Protein AF-A0A529SZP2-F1 (afdb_monomer)

Radius of gyration: 23.81 Å; Cα contacts (8 Å, |Δi|>4): 278; chains: 1; bounding box: 72×35×54 Å

Secondary structure (DSSP, 8-state):
------TTS----TTSTTS--S---TT----SS--TT--S-PPPP-SSPPPTTSHHHHTTS---SHHHHHHTTTSPPTT--GGGG--S-GGGS-SS-B-S--EEEEESSSTTSEEEEEPPEEEEEEEEEETTS--EEE--EEEEEEEETTTTEEEEEEE-----TTTGGGEEEEEEEEEEEESS-GGGSPTT--TTPPPGGGG--

pLDDT: mean 79.81, std 18.3, range [28.8, 97.62]

Solvent-accessible surface area (backbone atoms only — not comparable to full-atom values): 13245 Å² total; per-residue (Å²): 132,82,92,79,85,68,91,90,57,86,66,57,28,55,74,34,66,90,52,60,34,76,78,95,56,98,86,72,76,58,51,98,36,68,55,90,89,53,87,88,76,61,70,62,43,73,93,60,72,53,59,58,87,30,50,88,15,42,77,25,55,41,63,88,50,71,68,36,60,77,75,37,62,94,55,79,41,91,67,41,38,77,64,32,76,53,34,64,46,75,92,74,55,70,96,59,75,59,73,45,56,52,83,44,76,43,73,71,65,46,98,78,41,64,51,73,50,50,38,48,27,66,44,62,46,35,39,37,40,35,73,98,54,77,74,43,77,50,66,58,45,48,70,45,80,46,78,38,64,92,60,86,44,75,48,78,41,69,46,68,87,76,97,40,87,96,43,59,91,35,58,74,52,72,49,76,44,58,35,47,80,42,72,60,62,78,90,74,59,72,92,82,59,45,86,83,63,76,66,82,76,76,80,77,123

Nearest PDB structures (foldseek):
  1olp-assembly4_D  TM=3.930E-01  e=6.172E+00  Clostridium sardiniense
  7cun-assembly1_D  TM=4.397E-01  e=9.389E+00  Homo sapiens

Sequence (205 aa):
PDPVKDPVRPHFDQYNPVGTGLVPVPGKIAPNIETLGSNGGSKAAGFGPIPAHWRQRVQHAGTYDEAWQKNRLPLYPLDLDDRFFLCSPEDQRPKHFFRGGEPVELLNLTPAGRMAFLLPRLAFRFETDIKGKPRIAHRGTLHTVIIEPDVPRVVLVWRTSLPAHADVQRLDRTRVSLLSVTNAHPRSVPSGIDEGWRDPDEEGG

Mean predicted aligned error: 11.31 Å

Foldseek 3Di:
DDPPDDPPDDPAQLLCRVADDDDDDPPDDAQPAADPPDPRDGRRDDFFFADLSRPQQVVQQEDDDPVCVVPPPPHGHPSRDPSNVGRGDPVPDDPDFDQWQCKDWDAPPEPVRIDIFTGKHWFKWKWWDFPPDPIDIDGWTFDDWDQDRVVRDIDTDTDDDDDQVVRPVRTDDMDMATADIDRDDPVPDDPDHNPPDDDPVVVPD

Structure (mmCIF, N/CA/C/O backbone):
data_AF-A0A529SZP2-F1
#
_entry.id   AF-A0A529SZP2-F1
#
loop_
_atom_site.group_PDB
_atom_site.id
_atom_site.type_symbol
_atom_site.label_atom_id
_atom_site.label_alt_id
_atom_site.label_comp_id
_atom_site.label_asym_id
_atom_site.label_entity_id
_atom_site.label_seq_id
_atom_site.pdbx_PDB_ins_code
_atom_site.Cartn_x
_atom_site.Cartn_y
_atom_site.Cartn_z
_atom_site.occupancy
_atom_site.B_iso_or_equiv
_atom_site.auth_seq_id
_atom_site.auth_comp_id
_atom_site.auth_asym_id
_atom_site.auth_atom_id
_atom_site.pdbx_PDB_model_num
ATOM 1 N N . PRO A 1 1 ? 37.252 14.725 -1.980 1.00 35.28 1 PRO A N 1
ATOM 2 C CA . PRO A 1 1 ? 38.474 13.947 -1.674 1.00 35.28 1 PRO A CA 1
ATOM 3 C C . PRO A 1 1 ? 38.595 12.790 -2.661 1.00 35.28 1 PRO A C 1
ATOM 5 O O . PRO A 1 1 ? 37.618 12.082 -2.884 1.00 35.28 1 PRO A O 1
ATOM 8 N N . ASP A 1 2 ? 39.752 12.713 -3.306 1.00 28.80 2 ASP A N 1
ATOM 9 C CA . ASP A 1 2 ? 40.086 11.805 -4.403 1.00 28.80 2 ASP A CA 1
ATOM 10 C C . ASP A 1 2 ? 39.806 10.332 -4.021 1.00 28.80 2 ASP A C 1
ATOM 12 O O . ASP A 1 2 ? 40.311 9.879 -2.992 1.00 28.80 2 ASP A O 1
ATOM 16 N N . PRO A 1 3 ? 38.984 9.577 -4.777 1.00 37.19 3 PRO A N 1
ATOM 17 C CA . PRO A 1 3 ? 38.521 8.243 -4.376 1.00 37.19 3 PRO A CA 1
ATOM 18 C C . PRO A 1 3 ? 39.558 7.127 -4.595 1.00 37.19 3 PRO A C 1
ATOM 20 O O . PRO A 1 3 ? 39.240 5.946 -4.468 1.00 37.19 3 PRO A O 1
ATOM 23 N N . VAL A 1 4 ? 40.803 7.467 -4.927 1.00 47.00 4 VAL A N 1
ATOM 24 C CA . VAL A 1 4 ? 41.845 6.497 -5.272 1.00 47.00 4 VAL A CA 1
ATOM 25 C C . VAL A 1 4 ? 42.840 6.383 -4.112 1.00 47.00 4 VAL A C 1
ATOM 27 O O . VAL A 1 4 ? 43.654 7.283 -3.932 1.00 47.00 4 VAL A O 1
ATOM 30 N N . LYS A 1 5 ? 42.800 5.245 -3.391 1.00 41.22 5 LYS A N 1
ATOM 31 C CA . LYS A 1 5 ? 43.796 4.685 -2.429 1.00 41.22 5 LYS A CA 1
ATOM 32 C C . LYS A 1 5 ? 43.335 4.547 -0.967 1.00 41.22 5 LYS A C 1
ATOM 34 O O . LYS A 1 5 ? 43.924 5.141 -0.071 1.00 41.22 5 LYS A O 1
ATOM 39 N N . ASP A 1 6 ? 42.400 3.637 -0.702 1.00 39.78 6 ASP A N 1
ATOM 40 C CA . ASP A 1 6 ? 42.437 2.881 0.561 1.00 39.78 6 ASP A CA 1
ATOM 41 C C . ASP A 1 6 ? 42.105 1.396 0.287 1.00 39.78 6 ASP A C 1
ATOM 43 O O . ASP A 1 6 ? 40.968 1.088 -0.086 1.00 39.78 6 ASP A O 1
ATOM 47 N N . PRO A 1 7 ? 43.090 0.478 0.377 1.00 43.06 7 PRO A N 1
ATOM 48 C CA . PRO A 1 7 ? 42.921 -0.944 0.074 1.00 43.06 7 PRO A CA 1
ATOM 49 C C . PRO A 1 7 ? 42.302 -1.761 1.224 1.00 43.06 7 PRO A C 1
ATOM 51 O O . PRO A 1 7 ? 42.088 -2.958 1.057 1.00 43.06 7 PRO A O 1
ATOM 54 N N . VAL A 1 8 ? 42.021 -1.157 2.387 1.00 46.84 8 VAL A N 1
ATOM 55 C CA . VAL A 1 8 ? 41.572 -1.888 3.592 1.00 46.84 8 VAL A CA 1
ATOM 56 C C . VAL A 1 8 ? 40.046 -2.043 3.666 1.00 46.84 8 VAL A C 1
ATOM 58 O O . VAL A 1 8 ? 39.538 -2.867 4.426 1.00 46.84 8 VAL A O 1
ATOM 61 N N . ARG A 1 9 ? 39.280 -1.301 2.858 1.00 44.00 9 ARG A N 1
ATOM 62 C CA . ARG A 1 9 ? 37.813 -1.395 2.831 1.00 44.00 9 ARG A CA 1
ATOM 63 C C . ARG A 1 9 ? 37.348 -2.065 1.539 1.00 44.00 9 ARG A C 1
ATOM 65 O O . ARG A 1 9 ? 37.691 -1.562 0.471 1.00 44.00 9 ARG A O 1
ATOM 72 N N . PRO A 1 10 ? 36.554 -3.152 1.592 1.00 47.84 10 PRO A N 1
ATOM 73 C CA . PRO A 1 10 ? 35.868 -3.623 0.398 1.00 47.84 10 PRO A CA 1
ATOM 74 C C . PRO A 1 10 ? 34.965 -2.493 -0.109 1.00 47.84 10 PRO A C 1
ATOM 76 O O . PRO A 1 10 ? 34.042 -2.058 0.582 1.00 47.84 10 PRO A O 1
ATOM 79 N N . HIS A 1 11 ? 35.278 -1.983 -1.298 1.00 55.97 11 HIS A N 1
ATOM 80 C CA . HIS A 1 11 ? 34.475 -0.986 -2.000 1.00 55.97 11 HIS A CA 1
ATOM 81 C C . HIS A 1 11 ? 33.267 -1.713 -2.589 1.00 55.97 11 HIS A C 1
ATOM 83 O O . HIS A 1 11 ? 33.346 -2.252 -3.685 1.00 55.97 11 HIS A O 1
ATOM 89 N N . PHE A 1 12 ? 32.179 -1.816 -1.828 1.00 60.44 12 PHE A N 1
ATOM 90 C CA . PHE A 1 12 ? 30.901 -2.303 -2.346 1.00 60.44 12 PHE A CA 1
ATOM 91 C C . PHE A 1 12 ? 29.977 -1.117 -2.624 1.00 60.44 12 PHE A C 1
ATOM 93 O O . PHE A 1 12 ? 29.945 -0.143 -1.866 1.00 60.44 12 PHE A O 1
ATOM 100 N N . ASP A 1 13 ? 29.204 -1.197 -3.706 1.00 71.44 13 ASP A N 1
ATOM 101 C CA . ASP A 1 13 ? 28.156 -0.216 -3.972 1.00 71.44 13 ASP A CA 1
ATOM 102 C C . ASP A 1 13 ? 27.065 -0.336 -2.902 1.00 71.44 13 ASP A C 1
ATOM 104 O O . ASP A 1 13 ? 26.392 -1.357 -2.785 1.00 71.44 13 ASP A O 1
ATOM 108 N N . GLN A 1 14 ? 26.859 0.721 -2.119 1.00 75.25 14 GLN A N 1
ATOM 109 C CA . GLN A 1 14 ? 25.855 0.734 -1.056 1.00 75.25 14 GLN A CA 1
ATOM 110 C C . GLN A 1 14 ? 24.413 0.639 -1.595 1.00 75.25 14 GLN A C 1
ATOM 112 O O . GLN A 1 14 ? 23.499 0.350 -0.822 1.00 75.25 14 GLN A O 1
ATOM 117 N N . TYR A 1 15 ? 24.205 0.869 -2.896 1.00 75.25 15 TYR A N 1
ATOM 118 C CA . TYR A 1 15 ? 22.923 0.741 -3.592 1.00 75.25 15 TYR A CA 1
ATOM 119 C C . TYR A 1 15 ? 22.746 -0.601 -4.314 1.00 75.25 15 TYR A C 1
ATOM 121 O O . TYR A 1 15 ? 21.638 -0.890 -4.771 1.00 75.25 15 TYR A O 1
ATOM 129 N N . ASN A 1 16 ? 23.802 -1.413 -4.406 1.00 73.44 16 ASN A N 1
ATOM 130 C CA . ASN A 1 16 ? 23.789 -2.752 -4.992 1.00 73.44 16 ASN A CA 1
ATOM 131 C C . ASN A 1 16 ? 24.874 -3.663 -4.364 1.00 73.44 16 ASN A C 1
ATOM 133 O O . ASN A 1 16 ? 25.728 -4.188 -5.077 1.00 73.44 16 ASN A O 1
ATOM 137 N N . PRO A 1 17 ? 24.879 -3.861 -3.033 1.00 65.62 17 PRO A N 1
ATOM 138 C CA . PRO A 1 17 ? 25.975 -4.516 -2.315 1.00 65.62 17 PRO A CA 1
ATOM 139 C C . PRO A 1 17 ? 26.077 -6.027 -2.559 1.00 65.62 17 PRO A C 1
ATOM 141 O O . PRO A 1 17 ? 27.112 -6.613 -2.261 1.00 65.62 17 PRO A O 1
ATOM 144 N N . VAL A 1 18 ? 25.014 -6.669 -3.062 1.00 67.25 18 VAL A N 1
ATOM 145 C CA . VAL A 1 18 ? 25.034 -8.095 -3.458 1.00 67.25 18 VAL A CA 1
ATOM 146 C C . VAL A 1 18 ? 25.221 -8.282 -4.963 1.00 67.25 18 VAL A C 1
ATOM 148 O O . VAL A 1 18 ? 25.424 -9.403 -5.423 1.00 67.25 18 VAL A O 1
ATOM 151 N N . GLY A 1 19 ? 25.109 -7.199 -5.731 1.00 61.62 19 GLY A N 1
ATOM 152 C CA . GLY A 1 19 ? 25.485 -7.176 -7.130 1.00 61.62 19 GLY A CA 1
ATOM 153 C C . GLY A 1 19 ? 26.931 -6.728 -7.292 1.00 61.62 19 GLY A C 1
ATOM 154 O O . GLY A 1 19 ? 27.654 -6.415 -6.350 1.00 61.62 19 GLY A O 1
ATOM 155 N N . THR A 1 20 ? 27.367 -6.703 -8.534 1.00 54.59 20 THR A N 1
ATOM 156 C CA . THR A 1 20 ? 28.725 -6.348 -8.935 1.00 54.59 20 THR A CA 1
ATOM 157 C C . THR A 1 20 ? 28.852 -4.835 -9.076 1.00 54.59 20 THR A C 1
ATOM 159 O O . THR A 1 20 ? 28.832 -4.292 -10.175 1.00 54.59 20 THR A O 1
ATOM 162 N N . GLY A 1 21 ? 28.902 -4.138 -7.940 1.00 55.16 21 GLY A N 1
ATOM 163 C CA . GLY A 1 21 ? 29.076 -2.688 -7.865 1.00 55.16 21 GLY A CA 1
ATOM 164 C C . GLY A 1 21 ? 30.526 -2.244 -7.606 1.00 55.16 21 GLY A C 1
ATOM 165 O O . GLY A 1 21 ? 31.136 -2.692 -6.642 1.00 55.16 21 GLY A O 1
ATOM 166 N N . LEU A 1 22 ? 31.006 -1.331 -8.469 1.00 45.75 22 LEU A N 1
ATOM 167 C CA . LEU A 1 22 ? 32.190 -0.440 -8.430 1.00 45.75 22 LEU A CA 1
ATOM 168 C C . LEU A 1 22 ? 33.607 -1.021 -8.190 1.00 45.75 22 LEU A C 1
ATOM 170 O O . LEU A 1 22 ? 34.220 -0.743 -7.167 1.00 45.75 22 LEU A O 1
ATOM 174 N N . VAL A 1 23 ? 34.209 -1.625 -9.234 1.00 48.41 23 VAL A N 1
ATOM 175 C CA . VAL A 1 23 ? 35.630 -1.398 -9.623 1.00 48.41 23 VAL A CA 1
ATOM 176 C C . VAL A 1 23 ? 35.781 -1.550 -11.157 1.00 48.41 23 VAL A C 1
ATOM 178 O O . VAL A 1 23 ? 35.282 -2.531 -11.711 1.00 48.41 23 VAL A O 1
ATOM 181 N N . PRO A 1 24 ? 36.458 -0.629 -11.879 1.00 45.69 24 PRO A N 1
ATOM 182 C CA . PRO A 1 24 ? 36.639 -0.721 -13.328 1.00 45.69 24 PRO A CA 1
ATOM 183 C C . PRO A 1 24 ? 37.722 -1.750 -13.688 1.00 45.69 24 PRO A C 1
ATOM 185 O O . PRO A 1 24 ? 38.915 -1.478 -13.574 1.00 45.69 24 PRO A O 1
ATOM 188 N N . VAL A 1 25 ? 37.312 -2.923 -14.174 1.00 48.00 25 VAL A N 1
ATOM 189 C CA . VAL A 1 25 ? 38.200 -3.869 -14.872 1.00 48.00 25 VAL A CA 1
ATOM 190 C C . VAL A 1 25 ? 37.747 -3.959 -16.337 1.00 48.00 25 VAL A C 1
ATOM 192 O O . VAL A 1 25 ? 36.544 -4.104 -16.588 1.00 48.00 25 VAL A O 1
ATOM 195 N N . PRO A 1 26 ? 38.650 -3.848 -17.331 1.00 42.03 26 PRO A N 1
ATOM 196 C CA . PRO A 1 26 ? 38.287 -4.012 -18.739 1.00 42.03 26 PRO A CA 1
ATOM 197 C C . PRO A 1 26 ? 37.676 -5.406 -18.973 1.00 42.03 26 PRO A C 1
ATOM 199 O O . PRO A 1 26 ? 38.336 -6.411 -18.734 1.00 42.03 26 PRO A O 1
ATOM 202 N N . GLY A 1 27 ? 36.404 -5.464 -19.390 1.00 50.41 27 GLY A N 1
ATOM 203 C CA . GLY A 1 27 ? 35.607 -6.706 -19.469 1.00 50.41 27 GLY A CA 1
ATOM 204 C C . GLY A 1 27 ? 34.176 -6.593 -18.915 1.00 50.41 27 GLY A C 1
ATOM 205 O O . GLY A 1 27 ? 33.370 -7.476 -19.167 1.00 50.41 27 GLY A O 1
ATOM 206 N N . LYS A 1 28 ? 33.870 -5.467 -18.245 1.00 51.03 28 LYS A N 1
ATOM 207 C CA . LYS A 1 28 ? 32.549 -4.909 -17.871 1.00 51.03 28 LYS A CA 1
ATOM 208 C C . LYS A 1 28 ? 31.606 -5.835 -17.096 1.00 51.03 28 LYS A C 1
ATOM 210 O O . LYS A 1 28 ? 30.812 -6.566 -17.679 1.00 51.03 28 LYS A O 1
ATOM 215 N N . ILE A 1 29 ? 31.598 -5.659 -15.775 1.00 50.78 29 ILE A N 1
ATOM 216 C CA . ILE A 1 29 ? 30.485 -6.092 -14.937 1.00 50.78 29 ILE A CA 1
ATOM 217 C C . ILE A 1 29 ? 29.627 -4.876 -14.575 1.00 50.78 29 ILE A C 1
ATOM 219 O O . ILE A 1 29 ? 30.127 -3.873 -14.067 1.00 50.78 29 ILE A O 1
ATOM 223 N N . ALA A 1 30 ? 28.349 -4.987 -14.910 1.00 54.16 30 ALA A N 1
ATOM 224 C CA . ALA A 1 30 ? 27.275 -4.021 -14.738 1.00 54.16 30 ALA A CA 1
ATOM 225 C C . ALA A 1 30 ? 26.327 -4.486 -13.615 1.00 54.16 30 ALA A C 1
ATOM 227 O O . ALA A 1 30 ? 26.428 -5.636 -13.169 1.00 54.16 30 ALA A O 1
ATOM 228 N N . PRO A 1 31 ? 25.372 -3.656 -13.158 1.00 58.91 31 PRO A N 1
ATOM 229 C CA . PRO A 1 31 ? 24.148 -4.189 -12.572 1.00 58.91 31 PRO A CA 1
ATOM 230 C C . PRO A 1 31 ? 23.575 -5.297 -13.470 1.00 58.91 31 PRO A C 1
ATOM 232 O O . PRO A 1 31 ? 23.557 -5.153 -14.689 1.00 58.91 31 PRO A O 1
ATOM 235 N N . ASN A 1 32 ? 23.054 -6.382 -12.886 1.00 64.94 32 ASN A N 1
ATOM 236 C CA . ASN A 1 32 ? 22.399 -7.442 -13.673 1.00 64.94 32 ASN A CA 1
ATOM 237 C C . ASN A 1 32 ? 21.221 -6.907 -14.509 1.00 64.94 32 ASN A C 1
ATOM 239 O O . ASN A 1 32 ? 20.842 -7.513 -15.507 1.00 64.94 32 ASN A O 1
ATOM 243 N N . ILE A 1 33 ? 20.633 -5.788 -14.080 1.00 69.75 33 ILE A N 1
ATOM 244 C CA . ILE A 1 33 ? 19.569 -5.073 -14.774 1.00 69.75 33 ILE A CA 1
ATOM 245 C C . ILE A 1 33 ? 19.918 -3.582 -14.736 1.00 69.75 33 ILE A C 1
ATOM 247 O O . ILE A 1 33 ? 20.043 -2.984 -13.663 1.00 69.75 33 ILE A O 1
ATOM 251 N N . GLU A 1 34 ? 20.061 -2.985 -15.914 1.00 69.81 34 GLU A N 1
ATOM 252 C CA . GLU A 1 34 ? 20.382 -1.571 -16.098 1.00 69.81 34 GLU A CA 1
ATOM 253 C C . GLU A 1 34 ? 19.187 -0.808 -16.674 1.00 69.81 34 GLU A C 1
ATOM 255 O O . GLU A 1 34 ? 18.356 -1.356 -17.402 1.00 69.81 34 GLU A O 1
ATOM 260 N N . THR A 1 35 ? 19.117 0.490 -16.389 1.00 71.19 35 THR A N 1
ATOM 261 C CA . THR A 1 35 ? 18.218 1.392 -17.115 1.00 71.19 35 THR A CA 1
ATOM 262 C C . THR A 1 35 ? 18.778 1.651 -18.514 1.00 71.19 35 THR A C 1
ATOM 264 O O . THR A 1 35 ? 19.951 1.983 -18.671 1.00 71.19 35 THR A O 1
ATOM 267 N N . LEU A 1 36 ? 17.940 1.562 -19.549 1.00 69.25 36 LEU A N 1
ATOM 268 C CA . LEU A 1 36 ? 18.355 1.906 -20.911 1.00 69.25 36 LEU A CA 1
ATOM 269 C C . LEU A 1 36 ? 18.924 3.335 -20.970 1.00 69.25 36 LEU A C 1
ATOM 271 O O . LEU A 1 36 ? 18.331 4.273 -20.441 1.00 69.25 36 LEU A O 1
ATOM 275 N N . GLY A 1 37 ? 20.078 3.496 -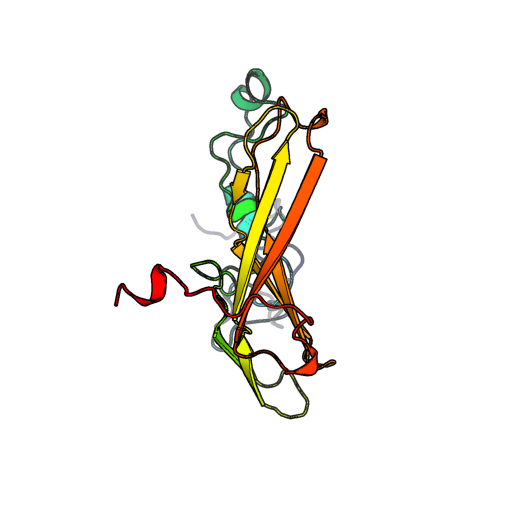21.622 1.00 67.25 37 GLY A N 1
ATOM 276 C CA . GLY A 1 37 ? 20.756 4.790 -21.766 1.00 67.25 37 GLY A CA 1
ATOM 277 C C . GLY A 1 37 ? 21.663 5.185 -20.596 1.00 67.25 37 GLY A C 1
ATOM 278 O O . GLY A 1 37 ? 22.263 6.259 -20.630 1.00 67.25 37 GLY A O 1
ATOM 279 N N . SER A 1 38 ? 21.812 4.341 -19.571 1.00 61.81 38 SER A N 1
ATOM 280 C CA . SER A 1 38 ? 22.771 4.604 -18.503 1.00 61.81 38 SER A CA 1
ATOM 281 C C . SER A 1 38 ? 24.201 4.250 -18.915 1.00 61.81 38 SER A C 1
ATOM 283 O O . SER A 1 38 ? 24.534 3.082 -19.094 1.00 61.81 38 SER A O 1
ATOM 285 N N . ASN A 1 39 ? 25.080 5.245 -19.015 1.00 55.66 39 ASN A N 1
ATOM 286 C CA . ASN A 1 39 ? 26.496 5.037 -19.329 1.00 55.66 39 ASN A CA 1
ATOM 287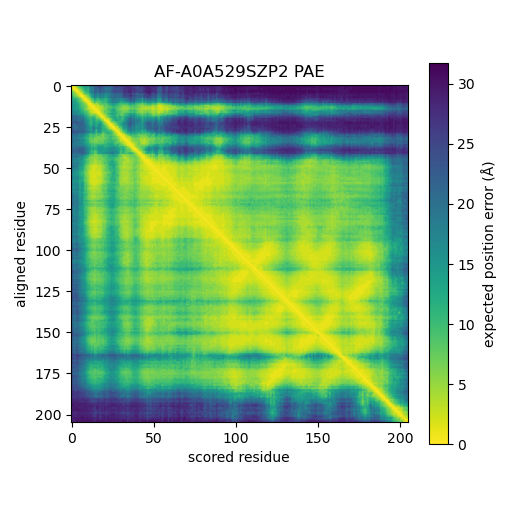 C C . ASN A 1 39 ? 27.302 4.622 -18.082 1.00 55.66 39 ASN A C 1
ATOM 289 O O . ASN A 1 39 ? 28.118 5.393 -17.585 1.00 55.66 39 ASN A O 1
ATOM 293 N N . GLY A 1 40 ? 27.071 3.407 -17.570 1.00 50.28 40 GLY A N 1
ATOM 294 C CA . GLY A 1 40 ? 27.965 2.747 -16.601 1.00 50.28 40 GLY A CA 1
ATOM 295 C C . GLY A 1 40 ? 28.018 3.345 -15.187 1.00 50.28 40 GLY A C 1
ATOM 296 O O . GLY A 1 40 ? 28.959 3.066 -14.449 1.00 50.28 40 GLY A O 1
ATOM 297 N N . GLY A 1 41 ? 27.028 4.159 -14.811 1.00 53.09 41 GLY A N 1
ATOM 298 C CA . GLY A 1 41 ? 26.876 4.737 -13.466 1.00 53.09 41 GLY A CA 1
ATOM 299 C C . GLY A 1 41 ? 25.441 4.682 -12.931 1.00 53.09 41 GLY A C 1
ATOM 300 O O . GLY A 1 41 ? 25.074 5.473 -12.064 1.00 53.09 41 GLY A O 1
ATOM 301 N N . SER A 1 42 ? 24.595 3.818 -13.496 1.00 56.22 42 SER A N 1
ATOM 302 C CA . SER A 1 42 ? 23.183 3.689 -13.125 1.00 56.22 42 SER A CA 1
ATOM 303 C C . SER A 1 42 ? 22.996 3.044 -11.760 1.00 56.22 42 SER A C 1
ATOM 305 O O . SER A 1 42 ? 23.655 2.066 -11.414 1.00 56.22 42 SER A O 1
ATOM 307 N N . LYS A 1 43 ? 21.999 3.547 -11.021 1.00 65.00 43 LYS A N 1
ATOM 308 C CA . LYS A 1 43 ? 21.370 2.799 -9.928 1.00 65.00 43 LYS A CA 1
ATOM 309 C C . LYS A 1 43 ? 20.916 1.443 -10.480 1.00 65.00 43 LYS A C 1
ATOM 311 O O . LYS A 1 43 ? 20.341 1.405 -11.567 1.00 65.00 43 LYS A O 1
ATOM 316 N N . ALA A 1 44 ? 21.149 0.359 -9.741 1.00 67.94 44 ALA A N 1
ATOM 317 C CA . ALA A 1 44 ? 20.626 -0.951 -10.117 1.00 67.94 44 ALA A CA 1
ATOM 318 C C . ALA A 1 44 ? 19.109 -0.862 -10.351 1.00 67.94 44 ALA A C 1
ATOM 320 O O . ALA A 1 44 ? 18.374 -0.379 -9.485 1.00 67.94 44 ALA A O 1
ATOM 321 N N . ALA A 1 45 ? 18.664 -1.291 -11.531 1.00 75.25 45 ALA A N 1
ATOM 322 C CA . ALA A 1 45 ? 17.253 -1.377 -11.872 1.00 75.25 45 ALA A CA 1
ATOM 323 C C . ALA A 1 45 ? 16.721 -2.774 -11.521 1.00 75.25 45 ALA A C 1
ATOM 325 O O . ALA A 1 45 ? 17.481 -3.713 -11.289 1.00 75.25 45 ALA A O 1
ATOM 326 N N . GLY A 1 46 ? 15.403 -2.925 -11.460 1.00 78.50 46 GLY A N 1
ATOM 327 C CA . GLY A 1 46 ? 14.769 -4.222 -11.241 1.00 78.50 46 GLY A CA 1
ATOM 328 C C . GLY A 1 46 ? 13.410 -4.100 -10.575 1.00 78.50 46 GLY A C 1
ATOM 329 O O . GLY A 1 46 ? 13.035 -3.038 -10.100 1.00 78.50 46 GLY A O 1
ATOM 330 N N . PHE A 1 47 ? 12.678 -5.208 -10.527 1.00 78.88 47 PHE A N 1
ATOM 331 C CA . PHE A 1 47 ? 11.360 -5.310 -9.880 1.00 78.88 47 PHE A CA 1
ATOM 332 C C . PHE A 1 47 ? 11.421 -6.032 -8.524 1.00 78.88 47 PHE A C 1
ATOM 334 O O . PHE A 1 47 ? 10.400 -6.285 -7.890 1.00 78.88 47 PHE A O 1
ATOM 341 N N . GLY A 1 48 ? 12.628 -6.409 -8.089 1.00 83.81 48 GLY A N 1
ATOM 342 C CA . GLY A 1 48 ? 12.848 -7.144 -6.848 1.00 83.81 48 GLY A CA 1
ATOM 343 C C . GLY A 1 48 ? 12.814 -6.250 -5.603 1.00 83.81 48 GLY A C 1
ATOM 344 O O . GLY A 1 48 ? 13.063 -5.045 -5.691 1.00 83.81 48 GLY A O 1
ATOM 345 N N . PRO A 1 49 ? 12.549 -6.831 -4.420 1.00 87.00 49 PRO A N 1
ATOM 346 C CA . PRO A 1 49 ? 12.604 -6.099 -3.165 1.00 87.00 49 PRO A CA 1
ATOM 347 C C . PRO A 1 49 ? 14.041 -5.674 -2.829 1.00 87.00 49 PRO A C 1
ATOM 349 O O . PRO A 1 49 ? 14.976 -6.469 -2.893 1.00 87.00 49 PRO A O 1
ATOM 352 N N . ILE A 1 50 ? 14.199 -4.431 -2.382 1.00 88.44 50 ILE A N 1
ATOM 353 C CA . ILE A 1 50 ? 15.443 -3.864 -1.867 1.00 88.44 50 ILE A CA 1
ATOM 354 C C . ILE A 1 50 ? 15.628 -4.301 -0.401 1.00 88.44 50 ILE A C 1
ATOM 356 O O . ILE A 1 50 ? 14.750 -4.033 0.429 1.00 88.44 50 ILE A O 1
ATOM 360 N N . PRO A 1 51 ? 16.750 -4.941 -0.028 1.00 88.62 51 PRO A N 1
ATOM 361 C CA . PRO A 1 51 ? 17.055 -5.303 1.358 1.00 88.62 51 PRO A CA 1
ATOM 362 C C . PRO A 1 51 ? 17.227 -4.099 2.297 1.00 88.62 51 PRO A C 1
ATOM 364 O O . PRO A 1 51 ? 17.693 -3.034 1.905 1.00 88.62 51 PRO A O 1
ATOM 367 N N . ALA A 1 52 ? 16.880 -4.274 3.577 1.00 91.50 52 ALA A N 1
ATOM 368 C CA . ALA A 1 52 ? 16.831 -3.176 4.553 1.00 91.50 52 ALA A CA 1
ATOM 369 C C . ALA A 1 52 ? 18.189 -2.503 4.825 1.00 91.50 52 ALA A C 1
ATOM 371 O O . ALA A 1 52 ? 18.227 -1.315 5.124 1.00 91.50 52 ALA A O 1
ATOM 372 N N . HIS A 1 53 ? 19.290 -3.250 4.704 1.00 88.31 53 HIS A N 1
ATOM 373 C CA . HIS A 1 53 ? 20.648 -2.748 4.942 1.00 88.31 53 HIS A CA 1
ATOM 374 C C . HIS A 1 53 ? 21.224 -1.954 3.757 1.00 88.31 53 HIS A C 1
ATOM 376 O O . HIS A 1 53 ? 22.310 -1.393 3.874 1.00 88.31 53 HIS A O 1
ATOM 382 N N . TRP A 1 54 ? 20.529 -1.904 2.616 1.00 87.56 54 TRP A N 1
ATOM 383 C CA . TRP A 1 54 ? 20.976 -1.139 1.451 1.00 87.56 54 TRP A CA 1
ATOM 384 C C . TRP A 1 54 ? 20.704 0.346 1.651 1.00 87.56 54 TRP A C 1
ATOM 386 O O . TRP A 1 54 ? 19.747 0.724 2.337 1.00 87.56 54 TRP A O 1
ATOM 396 N N . ARG A 1 55 ? 21.511 1.200 1.014 1.00 87.88 55 ARG A N 1
ATOM 397 C CA . ARG A 1 55 ? 21.475 2.654 1.211 1.00 87.88 55 ARG A CA 1
ATOM 398 C C . ARG A 1 55 ? 20.093 3.253 0.976 1.00 87.88 55 ARG A C 1
ATOM 400 O O . ARG A 1 55 ? 19.693 4.117 1.749 1.00 87.88 55 ARG A O 1
ATOM 407 N N . GLN A 1 56 ? 19.350 2.752 -0.013 1.00 89.31 56 GLN A N 1
ATOM 408 C CA . GLN A 1 56 ? 17.987 3.188 -0.339 1.00 89.31 56 GLN A CA 1
ATOM 409 C C . GLN A 1 56 ? 17.023 3.096 0.852 1.00 89.31 56 GLN A C 1
ATOM 411 O O . GLN A 1 56 ? 16.052 3.846 0.903 1.00 89.31 56 GLN A O 1
ATOM 416 N N . ARG A 1 57 ? 17.254 2.156 1.778 1.00 93.19 57 ARG A N 1
ATOM 417 C CA . ARG A 1 57 ? 16.382 1.904 2.930 1.00 93.19 57 ARG A CA 1
ATOM 418 C C . ARG A 1 57 ? 17.035 2.327 4.233 1.00 93.19 57 ARG A C 1
ATOM 420 O O . ARG A 1 57 ? 16.427 3.095 4.965 1.00 93.19 57 ARG A O 1
ATOM 427 N N . VAL A 1 58 ? 18.269 1.901 4.507 1.00 93.62 58 VAL A N 1
ATOM 428 C CA . VAL A 1 58 ? 18.930 2.118 5.808 1.00 93.62 58 VAL A CA 1
ATOM 429 C C . VAL A 1 58 ? 19.078 3.598 6.170 1.00 93.62 58 VAL A C 1
ATOM 431 O O . VAL A 1 58 ? 19.045 3.944 7.344 1.00 93.62 58 VAL A O 1
ATOM 434 N N . GLN A 1 59 ? 19.161 4.491 5.178 1.00 94.06 59 GLN A N 1
ATOM 435 C CA . GLN A 1 59 ? 19.190 5.940 5.408 1.00 94.06 59 GLN A CA 1
ATOM 436 C C . GLN A 1 59 ? 17.919 6.491 6.084 1.00 94.06 59 GLN A C 1
ATOM 438 O O . GLN A 1 59 ? 17.934 7.615 6.571 1.00 94.06 59 GLN A O 1
ATOM 443 N N . HIS A 1 60 ? 16.831 5.715 6.099 1.00 96.62 60 HIS A N 1
ATOM 444 C CA . HIS A 1 60 ? 15.546 6.044 6.717 1.00 96.62 60 HIS A CA 1
ATOM 445 C C . HIS A 1 60 ? 15.333 5.344 8.069 1.00 96.62 60 HIS A C 1
ATOM 447 O O . HIS A 1 60 ? 14.282 5.509 8.676 1.00 96.62 60 HIS A O 1
ATOM 453 N N . ALA A 1 61 ? 16.299 4.552 8.551 1.00 96.50 61 ALA A N 1
ATOM 454 C CA . ALA A 1 61 ? 16.141 3.762 9.775 1.00 96.50 61 ALA A CA 1
ATOM 455 C C . ALA A 1 61 ? 16.066 4.615 11.059 1.00 96.50 61 ALA A C 1
ATOM 457 O O . ALA A 1 61 ? 15.633 4.114 12.094 1.00 96.50 61 ALA A O 1
ATOM 458 N N . GLY A 1 62 ? 16.469 5.887 10.994 1.00 95.94 62 GLY A N 1
ATOM 459 C CA . GLY A 1 62 ? 16.618 6.756 12.161 1.00 95.94 62 GLY A CA 1
ATOM 460 C C . GLY A 1 62 ? 17.909 6.487 12.939 1.00 95.94 62 GLY A C 1
ATOM 461 O O . GLY A 1 62 ? 18.776 5.716 12.509 1.00 95.94 62 GLY A O 1
ATOM 462 N N . THR A 1 63 ? 18.044 7.141 14.088 1.00 96.06 63 THR A N 1
ATOM 463 C CA . THR A 1 63 ? 19.276 7.157 14.885 1.00 96.06 63 THR A CA 1
ATOM 464 C C . THR A 1 63 ? 19.174 6.228 16.098 1.00 96.06 63 THR A C 1
ATOM 466 O O . THR A 1 63 ? 18.328 6.405 16.972 1.00 96.06 63 THR A O 1
ATOM 469 N N . TYR A 1 64 ? 20.072 5.241 16.173 1.00 94.88 64 TYR A N 1
ATOM 470 C CA . TYR A 1 64 ? 20.147 4.245 17.253 1.00 94.88 64 TYR A CA 1
ATOM 471 C C . TYR A 1 64 ? 21.376 4.479 18.150 1.00 94.88 64 TYR A C 1
ATOM 473 O O . TYR A 1 64 ? 22.319 3.687 18.152 1.00 94.88 64 TYR A O 1
ATOM 481 N N . ASP A 1 65 ? 21.390 5.586 18.891 1.00 95.75 65 ASP A N 1
ATOM 482 C CA . ASP A 1 65 ? 22.486 5.980 19.788 1.00 95.75 65 ASP A CA 1
ATOM 483 C C . ASP A 1 65 ? 22.222 5.617 21.270 1.00 95.75 65 ASP A C 1
ATOM 485 O O . ASP A 1 65 ? 21.241 4.951 21.614 1.00 95.75 65 ASP A O 1
ATOM 489 N N . GLU A 1 66 ? 23.109 6.039 22.177 1.00 97.38 66 GLU A N 1
ATOM 490 C CA . GLU A 1 66 ? 22.966 5.812 23.625 1.00 97.38 66 GLU A CA 1
ATOM 491 C C . GLU A 1 66 ? 21.689 6.444 24.206 1.00 97.38 66 GLU A C 1
ATOM 493 O O . GLU A 1 66 ? 21.084 5.899 25.135 1.00 97.38 66 GLU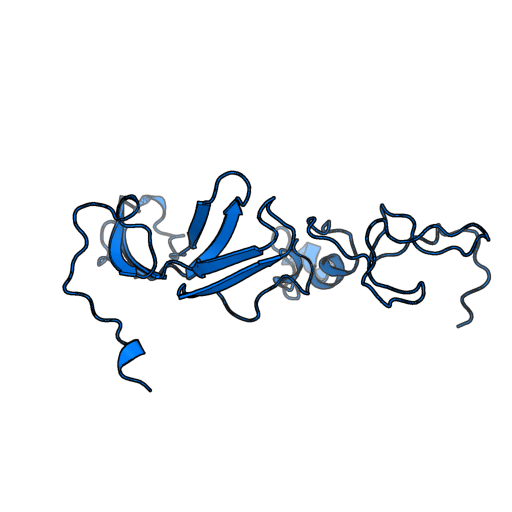 A O 1
ATOM 498 N N . ALA A 1 67 ? 21.240 7.578 23.656 1.00 96.19 67 ALA A N 1
ATOM 499 C CA . ALA A 1 67 ? 20.021 8.239 24.102 1.00 96.19 67 ALA A CA 1
ATOM 500 C C . ALA A 1 67 ? 18.780 7.419 23.724 1.00 96.19 67 ALA A C 1
ATOM 502 O O . ALA A 1 67 ? 17.872 7.274 24.553 1.00 96.19 67 ALA A O 1
ATOM 503 N N . TRP A 1 68 ? 18.756 6.831 22.524 1.00 97.12 68 TRP A N 1
ATOM 504 C CA . TRP A 1 68 ? 17.740 5.852 22.136 1.00 97.12 68 TRP A CA 1
ATOM 505 C C . TRP A 1 68 ? 17.770 4.618 23.050 1.00 97.12 68 TRP A C 1
ATOM 507 O O . TRP A 1 68 ? 16.721 4.224 23.572 1.00 97.12 68 TRP A O 1
ATOM 517 N N . GLN A 1 69 ? 18.954 4.052 23.317 1.00 97.12 69 GLN A N 1
ATOM 518 C CA . GLN A 1 69 ? 19.093 2.873 24.185 1.00 97.12 69 GLN A CA 1
ATOM 519 C C . GLN A 1 69 ? 18.534 3.122 25.590 1.00 97.12 69 GLN A C 1
ATOM 521 O O . GLN A 1 69 ? 17.810 2.284 26.123 1.00 97.12 69 GLN A O 1
ATOM 526 N N . LYS A 1 70 ? 18.830 4.284 26.182 1.00 96.94 70 LYS A N 1
ATOM 527 C CA . LYS A 1 70 ? 18.401 4.620 27.545 1.00 96.94 70 LYS A CA 1
ATOM 528 C C . LYS A 1 70 ? 16.905 4.931 27.656 1.00 96.94 70 LYS A C 1
ATOM 530 O O . LYS A 1 70 ? 16.310 4.638 28.688 1.00 96.94 70 LYS A O 1
ATOM 535 N N . ASN A 1 71 ? 16.310 5.563 26.638 1.00 96.50 71 ASN A N 1
ATOM 536 C CA . ASN A 1 71 ? 14.995 6.211 26.782 1.00 96.50 71 ASN A CA 1
ATOM 537 C C . ASN A 1 71 ? 13.898 5.690 25.837 1.00 96.50 71 ASN A C 1
ATOM 539 O O . ASN A 1 71 ? 12.732 6.063 25.994 1.00 96.50 71 ASN A O 1
ATOM 543 N N . ARG A 1 72 ? 14.242 4.897 24.818 1.00 95.38 72 ARG A N 1
ATOM 544 C CA . ARG A 1 72 ? 13.298 4.464 23.773 1.00 95.38 72 ARG A CA 1
ATOM 545 C C . ARG A 1 72 ? 13.283 2.970 23.533 1.00 95.38 72 ARG A C 1
ATOM 547 O O . ARG A 1 72 ? 12.204 2.474 23.224 1.00 95.38 72 ARG A O 1
ATOM 554 N N . LEU A 1 73 ? 14.407 2.269 23.686 1.00 94.25 73 LEU A N 1
ATOM 555 C CA . LEU A 1 73 ? 14.450 0.809 23.585 1.00 94.25 73 LEU A CA 1
ATOM 556 C C . LEU A 1 73 ? 13.303 0.196 24.416 1.00 94.25 73 LEU A C 1
ATOM 558 O O . LEU A 1 73 ? 13.157 0.552 25.587 1.00 94.25 73 LEU A O 1
ATOM 562 N N . PRO A 1 74 ? 12.454 -0.681 23.841 1.00 94.50 74 PRO A N 1
ATOM 563 C CA . PRO A 1 74 ? 12.562 -1.376 22.546 1.00 94.50 74 PRO A CA 1
ATOM 564 C C . PRO A 1 74 ? 11.829 -0.724 21.353 1.00 94.50 74 PRO A C 1
ATOM 566 O O . PRO A 1 74 ? 11.657 -1.366 20.319 1.00 94.50 74 PRO A O 1
ATOM 569 N N . LEU A 1 75 ? 11.352 0.515 21.475 1.00 95.44 75 LEU A N 1
ATOM 570 C CA . LEU A 1 75 ? 10.618 1.221 20.418 1.00 95.44 75 LEU A CA 1
ATOM 571 C C . LEU A 1 75 ? 11.550 1.768 19.325 1.00 95.44 7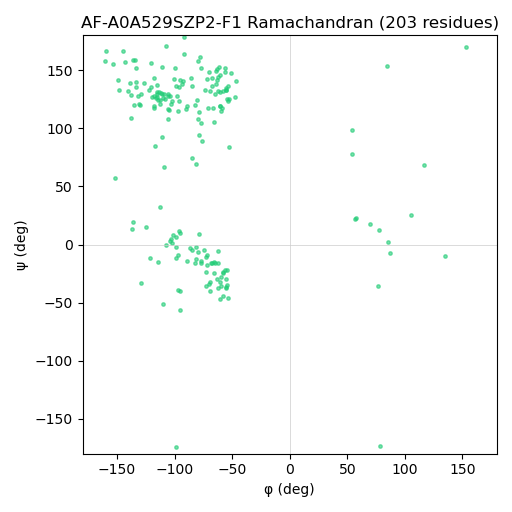5 LEU A C 1
ATOM 573 O O . LEU A 1 75 ? 12.747 1.947 19.545 1.00 95.44 75 LEU A O 1
ATOM 577 N N . TYR A 1 76 ? 10.992 2.077 18.151 1.00 95.19 76 TYR A N 1
ATOM 578 C CA . TYR A 1 76 ? 11.728 2.728 17.061 1.00 95.19 76 TYR A CA 1
ATOM 579 C C . TYR A 1 76 ? 12.258 4.125 17.455 1.00 95.19 76 TYR A C 1
ATOM 581 O O . TYR A 1 76 ? 11.662 4.787 18.317 1.00 95.19 76 TYR A O 1
ATOM 589 N N . PRO A 1 77 ? 13.362 4.590 16.834 1.00 96.44 77 PRO A N 1
ATOM 590 C CA . PRO A 1 77 ? 13.804 5.977 16.929 1.00 96.44 77 PRO A CA 1
ATOM 591 C C . PRO A 1 77 ? 12.713 6.956 16.493 1.00 96.44 77 PRO A C 1
ATOM 593 O O . PRO A 1 77 ? 11.861 6.634 15.667 1.00 96.44 77 PRO A O 1
ATOM 596 N N . LEU A 1 78 ? 12.743 8.167 17.047 1.00 95.44 78 LEU A N 1
ATOM 597 C CA . LEU A 1 78 ? 11.759 9.206 16.720 1.00 95.44 78 LEU A CA 1
ATOM 598 C C . LEU A 1 78 ? 11.955 9.809 15.327 1.00 95.44 78 LEU A C 1
ATOM 600 O O . LEU A 1 78 ? 11.013 10.359 14.770 1.00 95.44 78 LEU A O 1
ATOM 604 N N . ASP A 1 79 ? 13.169 9.724 14.797 1.00 96.50 79 ASP A N 1
ATOM 605 C CA . ASP A 1 79 ? 13.565 10.180 13.467 1.00 96.50 79 ASP A CA 1
ATOM 606 C C . ASP A 1 79 ? 13.525 9.054 12.420 1.00 96.50 79 ASP A C 1
ATOM 608 O O . ASP A 1 79 ? 14.004 9.243 11.301 1.00 96.50 79 ASP A O 1
ATOM 612 N N . LEU A 1 80 ? 12.963 7.885 12.761 1.00 97.62 80 LEU A N 1
ATOM 613 C CA . LEU A 1 80 ? 12.681 6.851 11.772 1.00 97.62 80 LEU A CA 1
ATOM 614 C C . LEU A 1 80 ? 11.676 7.390 10.751 1.00 97.62 80 LEU A C 1
ATOM 616 O O . LEU A 1 80 ? 10.631 7.936 11.102 1.00 97.62 80 LEU A O 1
ATOM 620 N N . ASP A 1 81 ? 11.985 7.186 9.478 1.00 96.44 81 ASP A N 1
ATOM 621 C CA . ASP A 1 81 ? 11.114 7.529 8.365 1.00 96.44 81 ASP A CA 1
ATOM 622 C C . ASP A 1 81 ? 10.475 6.247 7.817 1.00 96.44 81 ASP A C 1
ATOM 624 O O . ASP A 1 81 ? 11.173 5.284 7.485 1.00 96.44 81 ASP A O 1
ATOM 628 N N . ASP A 1 82 ? 9.143 6.229 7.694 1.00 92.81 82 ASP A N 1
ATOM 629 C CA . ASP A 1 82 ? 8.364 5.063 7.253 1.00 92.81 82 ASP A CA 1
ATOM 630 C C . ASP A 1 82 ? 8.826 4.490 5.900 1.00 92.81 82 ASP A C 1
ATOM 632 O O . ASP A 1 82 ? 8.632 3.301 5.621 1.00 92.81 82 ASP A O 1
ATOM 636 N N . ARG A 1 83 ? 9.514 5.290 5.070 1.00 93.19 83 ARG A N 1
ATOM 637 C CA . ARG A 1 83 ? 10.165 4.829 3.832 1.00 93.19 83 ARG A CA 1
ATOM 638 C C . ARG A 1 83 ? 11.167 3.697 4.065 1.00 93.19 83 ARG A C 1
ATOM 640 O O . ARG A 1 83 ? 11.419 2.928 3.136 1.00 93.19 83 ARG A O 1
ATOM 647 N N . PHE A 1 84 ? 11.695 3.535 5.279 1.00 94.81 84 PHE A N 1
ATOM 648 C CA . PHE A 1 84 ? 12.524 2.394 5.677 1.00 94.81 84 PHE A CA 1
ATOM 649 C C . PHE A 1 84 ? 11.824 1.043 5.445 1.00 94.81 84 PHE A C 1
ATOM 651 O O . PHE A 1 84 ? 12.459 0.058 5.043 1.00 94.81 84 PHE A O 1
ATOM 658 N N . PHE A 1 85 ? 10.507 0.985 5.657 1.00 92.38 85 PHE A N 1
ATOM 659 C CA . PHE A 1 85 ? 9.718 -0.240 5.515 1.00 92.38 85 PHE A CA 1
ATOM 660 C C . PHE A 1 85 ? 9.342 -0.556 4.061 1.00 92.38 85 PHE A C 1
ATOM 662 O O . PHE A 1 85 ? 8.935 -1.680 3.769 1.00 92.38 85 PHE A O 1
ATOM 669 N N . LEU A 1 86 ? 9.527 0.388 3.133 1.00 91.06 86 LEU A N 1
ATOM 670 C CA . LEU A 1 86 ? 9.229 0.189 1.717 1.00 91.06 86 LEU A CA 1
ATOM 671 C C . LEU A 1 86 ? 10.361 -0.587 1.035 1.00 91.06 86 LEU A C 1
ATOM 673 O O . LEU A 1 86 ? 11.451 -0.063 0.797 1.00 91.06 86 LEU A O 1
ATOM 677 N N . CYS A 1 87 ? 10.098 -1.851 0.703 1.00 90.94 87 CYS A N 1
ATOM 678 C CA . CYS A 1 87 ? 11.043 -2.693 -0.026 1.00 90.94 87 CYS A CA 1
ATOM 679 C C . CYS A 1 87 ? 11.012 -2.474 -1.545 1.00 90.94 87 CYS A C 1
ATOM 681 O O . CYS A 1 87 ? 11.960 -2.871 -2.209 1.00 90.94 87 CYS A O 1
ATOM 683 N N . SER A 1 88 ? 9.983 -1.844 -2.115 1.00 88.88 88 SER A N 1
ATOM 684 C CA . SER A 1 88 ? 9.932 -1.600 -3.561 1.00 88.88 88 SER A CA 1
ATOM 685 C C . SER A 1 88 ? 10.955 -0.543 -4.001 1.00 88.88 88 SER A C 1
ATOM 687 O O . SER A 1 88 ? 11.239 0.386 -3.234 1.00 88.88 88 SER A O 1
ATOM 689 N N . PRO A 1 89 ? 11.493 -0.637 -5.225 1.00 86.94 89 PRO A N 1
ATOM 690 C CA . PRO A 1 89 ? 12.213 0.450 -5.887 1.00 86.94 89 PRO A CA 1
ATOM 691 C C . PRO A 1 89 ? 11.426 1.766 -5.900 1.00 86.94 89 PRO A C 1
ATOM 693 O O . PRO A 1 89 ? 10.198 1.769 -5.905 1.00 86.94 89 PRO A O 1
ATOM 696 N N . GLU A 1 90 ? 12.135 2.896 -5.843 1.00 87.25 90 GLU A N 1
ATOM 697 C CA . GLU A 1 90 ? 11.528 4.227 -5.680 1.00 87.25 90 GLU A CA 1
ATOM 698 C C . GLU A 1 90 ? 10.604 4.608 -6.846 1.00 87.25 90 GLU A C 1
ATOM 700 O O . GLU A 1 90 ? 9.537 5.174 -6.630 1.00 87.25 90 GLU A O 1
ATOM 705 N N . ASP A 1 91 ? 10.980 4.229 -8.063 1.00 85.62 91 ASP A N 1
ATOM 706 C CA . ASP A 1 91 ? 10.211 4.402 -9.298 1.00 85.62 91 ASP A CA 1
ATOM 707 C C . ASP A 1 91 ? 8.930 3.551 -9.349 1.00 85.62 91 ASP A C 1
ATOM 709 O O . ASP A 1 91 ? 8.031 3.837 -10.136 1.00 85.62 91 ASP A O 1
ATOM 713 N N . GLN A 1 92 ? 8.813 2.545 -8.479 1.00 86.31 92 GLN A N 1
ATOM 714 C CA . GLN A 1 92 ? 7.642 1.672 -8.340 1.00 86.31 92 GLN A CA 1
ATOM 715 C C . GLN A 1 92 ? 6.762 2.050 -7.140 1.00 86.31 92 GLN A C 1
ATOM 717 O O . GLN A 1 92 ? 5.834 1.319 -6.787 1.00 86.31 92 GLN A O 1
ATOM 722 N N . ARG A 1 93 ? 7.039 3.180 -6.476 1.00 87.56 93 ARG A N 1
ATOM 723 C CA . ARG A 1 93 ? 6.229 3.686 -5.362 1.00 87.56 93 ARG A CA 1
ATOM 724 C C . ARG A 1 93 ? 5.252 4.740 -5.881 1.00 87.56 93 ARG A C 1
ATOM 726 O O . ARG A 1 93 ? 5.687 5.808 -6.315 1.00 87.56 93 ARG A O 1
ATOM 733 N N . PRO A 1 94 ? 3.935 4.495 -5.826 1.00 85.69 94 PRO A N 1
ATOM 734 C CA . PRO A 1 94 ? 2.973 5.510 -6.221 1.00 85.69 94 PRO A CA 1
ATOM 735 C C . PRO A 1 94 ? 3.002 6.677 -5.220 1.00 85.69 94 PRO A C 1
ATOM 737 O O . PRO A 1 94 ? 3.171 6.484 -4.017 1.00 85.69 94 PRO A O 1
ATOM 740 N N . LYS A 1 95 ? 2.826 7.910 -5.716 1.00 86.75 95 LYS A N 1
ATOM 741 C CA . LYS A 1 95 ? 2.810 9.130 -4.877 1.00 86.75 95 LYS A CA 1
ATOM 742 C C . LYS A 1 95 ? 1.618 9.179 -3.918 1.00 86.75 95 LYS A C 1
ATOM 744 O O . LYS A 1 95 ? 1.668 9.854 -2.894 1.00 86.75 95 LYS A O 1
ATOM 749 N N . HIS A 1 96 ? 0.548 8.480 -4.276 1.00 87.50 96 HIS A N 1
ATOM 750 C CA . HIS A 1 96 ? -0.689 8.376 -3.520 1.00 87.50 96 HIS A CA 1
ATOM 751 C C . HIS A 1 96 ? -1.144 6.920 -3.528 1.00 87.50 96 HIS A C 1
ATOM 753 O O . HIS A 1 96 ? -0.762 6.154 -4.412 1.00 87.50 96 HIS A O 1
ATOM 759 N N . PHE A 1 97 ? -1.974 6.536 -2.564 1.00 87.94 97 PHE A N 1
ATOM 760 C CA . PHE A 1 97 ? -2.640 5.241 -2.626 1.00 87.94 97 PHE A CA 1
ATOM 761 C C . PHE A 1 97 ? -3.520 5.148 -3.872 1.00 87.94 97 PHE A C 1
ATOM 763 O O . PHE A 1 97 ? -4.126 6.140 -4.288 1.00 87.94 97 PHE A O 1
ATOM 770 N N . PHE A 1 98 ? -3.607 3.942 -4.427 1.00 90.25 98 PHE A N 1
ATOM 771 C CA . PHE A 1 98 ? -4.549 3.653 -5.495 1.00 90.25 98 PHE A CA 1
ATOM 772 C C . PHE A 1 98 ? -5.987 3.829 -4.991 1.00 90.25 98 PHE A C 1
ATOM 774 O O . PHE A 1 98 ? -6.285 3.649 -3.808 1.00 90.25 98 PHE A O 1
ATOM 781 N N . ARG A 1 99 ? -6.887 4.185 -5.898 1.00 90.75 99 ARG A N 1
ATOM 782 C CA . ARG A 1 99 ? -8.325 4.352 -5.658 1.00 90.75 99 ARG A CA 1
ATOM 783 C C . ARG A 1 99 ? -9.153 3.316 -6.420 1.00 90.75 99 ARG A C 1
ATOM 785 O O . ARG A 1 99 ? -10.322 3.116 -6.093 1.00 90.75 99 ARG A O 1
ATOM 792 N N . GLY A 1 100 ? -8.546 2.635 -7.390 1.00 91.44 100 GLY A N 1
ATOM 793 C CA . GLY A 1 100 ? -9.253 1.873 -8.407 1.00 91.44 100 GLY A CA 1
ATOM 794 C C . GLY A 1 100 ? -9.667 2.785 -9.564 1.00 91.44 100 GLY A C 1
ATOM 795 O O . GLY A 1 100 ? -9.884 3.986 -9.396 1.00 91.44 100 GLY A O 1
ATOM 796 N N . GLY A 1 101 ? -9.813 2.201 -10.750 1.00 92.88 101 GLY A N 1
ATOM 797 C CA . GLY A 1 101 ? -10.092 2.914 -11.995 1.00 92.88 101 GLY A CA 1
ATOM 798 C C . GLY A 1 101 ? -8.845 3.413 -12.725 1.00 92.88 101 GLY A C 1
ATOM 799 O O . GLY A 1 101 ? -8.968 3.867 -13.859 1.00 92.88 101 GLY A O 1
ATOM 800 N N . GLU A 1 102 ? -7.653 3.312 -12.133 1.00 94.19 102 GLU A N 1
ATOM 801 C CA . GLU A 1 102 ? -6.412 3.684 -12.806 1.00 94.19 102 GLU A CA 1
ATOM 802 C C . GLU A 1 102 ? -6.150 2.801 -14.037 1.00 94.19 102 GLU A C 1
ATOM 804 O O . GLU A 1 102 ? -6.387 1.588 -13.986 1.00 94.19 102 GLU A O 1
ATOM 809 N N . PRO A 1 103 ? -5.629 3.373 -15.138 1.00 94.94 103 PRO A N 1
ATOM 810 C CA . PRO A 1 103 ? -5.198 2.587 -16.280 1.00 94.94 103 PRO A CA 1
ATOM 811 C C . PRO A 1 103 ? -3.946 1.781 -15.937 1.00 94.94 103 PRO A C 1
ATOM 813 O O . PRO A 1 103 ? -2.961 2.312 -15.423 1.00 94.94 103 PRO A O 1
ATOM 816 N N . VAL A 1 104 ? -3.982 0.497 -16.271 1.00 94.31 104 VAL A N 1
ATOM 817 C CA . VAL A 1 104 ? -2.850 -0.421 -16.190 1.00 94.31 104 VAL A CA 1
ATOM 818 C C . VAL A 1 104 ? -2.497 -0.867 -17.593 1.00 94.31 104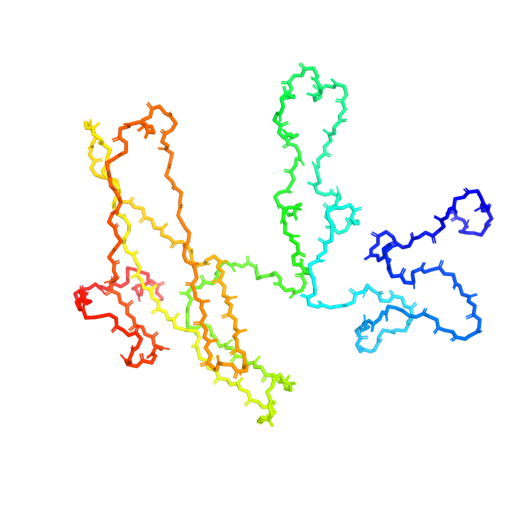 VAL A C 1
ATOM 820 O O . VAL A 1 104 ? -3.359 -1.309 -18.353 1.00 94.31 104 VAL A O 1
ATOM 823 N N . GLU A 1 105 ? -1.212 -0.787 -17.911 1.00 95.12 105 GLU A N 1
ATOM 824 C CA . GLU A 1 105 ? -0.652 -1.293 -19.151 1.00 95.12 105 GLU A CA 1
ATOM 825 C C . GLU A 1 105 ? 0.587 -2.132 -18.846 1.00 95.12 105 GLU A C 1
ATOM 827 O O . GLU A 1 105 ? 1.504 -1.698 -18.150 1.00 95.12 105 GLU A O 1
ATOM 832 N N . LEU A 1 106 ? 0.601 -3.349 -19.379 1.00 92.94 106 LEU A N 1
ATOM 833 C CA . LEU A 1 106 ? 1.733 -4.256 -19.342 1.00 92.94 106 LEU A CA 1
ATOM 834 C C . LEU A 1 106 ? 2.254 -4.429 -20.768 1.00 92.94 106 LEU A C 1
ATOM 836 O O . LEU A 1 106 ? 1.524 -4.895 -21.648 1.00 92.94 106 LEU A O 1
ATOM 840 N N . LEU A 1 107 ? 3.522 -4.086 -20.985 1.00 93.56 107 LEU A N 1
ATOM 841 C CA . LEU A 1 107 ? 4.208 -4.226 -22.268 1.00 93.56 107 LEU A CA 1
ATOM 842 C C . LEU A 1 107 ? 5.261 -5.326 -22.164 1.00 93.56 107 LEU A C 1
ATOM 844 O O . LEU A 1 107 ? 6.111 -5.288 -21.281 1.00 93.56 107 LEU A O 1
ATOM 848 N N . ASN A 1 108 ? 5.204 -6.300 -23.068 1.00 91.38 108 ASN A N 1
ATOM 849 C CA . ASN A 1 108 ? 6.107 -7.452 -23.143 1.00 91.38 108 ASN A CA 1
ATOM 850 C C . ASN A 1 108 ? 6.157 -8.317 -21.867 1.00 91.38 108 ASN A C 1
ATOM 852 O O . ASN A 1 108 ? 7.120 -9.044 -21.651 1.00 91.38 108 ASN A O 1
ATOM 856 N N . LEU A 1 109 ? 5.104 -8.266 -21.043 1.00 89.31 109 LEU A N 1
ATOM 857 C CA . LEU A 1 109 ? 4.932 -9.117 -19.854 1.00 89.31 109 LEU A CA 1
ATOM 858 C C . LEU A 1 109 ? 3.926 -10.258 -20.078 1.00 89.31 109 LEU A C 1
ATOM 860 O O . LEU A 1 109 ? 3.584 -10.972 -19.145 1.00 89.31 109 LEU A O 1
ATOM 864 N N . THR A 1 110 ? 3.421 -10.409 -21.305 1.00 90.25 110 THR A N 1
ATOM 865 C CA . THR A 1 110 ? 2.539 -11.508 -21.728 1.00 90.25 110 THR A CA 1
ATOM 866 C C . THR A 1 110 ? 2.887 -11.916 -23.165 1.00 90.25 110 THR A C 1
ATOM 868 O O . THR A 1 110 ? 3.387 -11.072 -23.917 1.00 90.25 110 THR A O 1
ATOM 871 N N . PRO A 1 111 ? 2.576 -13.153 -23.608 1.00 90.69 111 PRO A N 1
ATOM 872 C CA . PRO A 1 111 ? 2.791 -13.575 -24.998 1.00 90.69 111 PRO A CA 1
ATOM 873 C C . PRO A 1 111 ? 2.060 -12.720 -26.044 1.00 90.69 111 PRO A C 1
ATOM 875 O O . PRO A 1 111 ? 2.483 -12.657 -27.193 1.00 90.69 111 PRO A O 1
ATOM 878 N N . ALA A 1 112 ? 0.979 -12.037 -25.654 1.00 91.00 112 ALA A N 1
ATOM 879 C CA . ALA A 1 112 ? 0.236 -11.125 -26.523 1.00 91.00 112 ALA A CA 1
ATOM 880 C C . ALA A 1 112 ? 0.964 -9.787 -26.772 1.00 91.00 112 ALA A C 1
ATOM 882 O O . ALA A 1 112 ? 0.473 -8.947 -27.523 1.00 91.00 112 ALA A O 1
ATOM 883 N N . GLY A 1 113 ? 2.105 -9.547 -26.117 1.00 93.00 113 GLY A N 1
ATOM 884 C CA . GLY A 1 113 ? 2.909 -8.329 -26.240 1.00 93.00 113 GLY A CA 1
ATOM 885 C C . GLY A 1 113 ? 2.339 -7.130 -25.482 1.00 93.00 113 GLY A C 1
ATOM 886 O O . GLY A 1 113 ? 3.100 -6.367 -24.892 1.00 93.00 113 GLY A O 1
ATOM 887 N N . ARG A 1 114 ? 1.014 -6.977 -25.421 1.00 94.75 114 ARG A N 1
ATOM 888 C CA . ARG A 1 114 ? 0.347 -5.890 -24.696 1.00 94.75 114 ARG A CA 1
ATOM 889 C C . ARG A 1 114 ? -0.900 -6.381 -23.973 1.00 94.75 114 ARG A C 1
ATOM 891 O O . ARG A 1 114 ? -1.759 -7.021 -24.572 1.00 94.75 114 ARG A O 1
ATOM 898 N N . MET A 1 115 ? -1.029 -6.004 -22.707 1.00 93.50 115 MET A N 1
ATOM 899 C CA . MET A 1 115 ? -2.246 -6.175 -21.913 1.00 93.50 115 MET A CA 1
ATOM 900 C C . MET A 1 115 ? -2.603 -4.836 -21.274 1.00 93.50 115 MET A C 1
ATOM 902 O O . MET A 1 115 ? -1.745 -4.202 -20.667 1.00 93.50 115 MET A O 1
ATOM 906 N N . ALA A 1 116 ? -3.854 -4.404 -21.415 1.00 94.44 116 ALA A N 1
ATOM 907 C CA . ALA A 1 116 ? -4.325 -3.144 -20.854 1.00 94.44 116 ALA A CA 1
ATOM 908 C C . ALA A 1 116 ? -5.725 -3.297 -20.256 1.00 94.44 116 ALA A C 1
ATOM 910 O O . ALA A 1 116 ? -6.577 -3.971 -20.835 1.00 94.44 116 ALA A O 1
ATOM 911 N N . PHE A 1 117 ? -5.950 -2.677 -19.101 1.00 93.62 117 PHE A N 1
ATOM 912 C CA . PHE A 1 117 ? -7.233 -2.674 -18.401 1.00 93.62 117 PHE A CA 1
ATOM 913 C C . PHE A 1 117 ? -7.308 -1.498 -17.420 1.00 93.62 117 PHE A C 1
ATOM 915 O O . PHE A 1 117 ? -6.300 -0.859 -17.125 1.00 93.62 117 PHE A O 1
ATOM 922 N N . LEU A 1 118 ? -8.503 -1.205 -16.910 1.00 94.75 118 LEU A N 1
ATOM 923 C CA . LEU A 1 118 ? -8.676 -0.302 -15.771 1.00 94.75 118 LEU A CA 1
ATOM 924 C C . LEU A 1 118 ? -8.703 -1.132 -14.493 1.00 94.75 118 LEU A C 1
ATOM 926 O O . LEU A 1 118 ? -9.373 -2.167 -14.459 1.00 94.75 118 LEU A O 1
ATOM 930 N N . LEU A 1 119 ? -8.031 -0.676 -13.434 1.00 95.25 119 LEU A N 1
ATOM 931 C CA . LEU A 1 119 ? -8.184 -1.307 -12.128 1.00 95.25 119 LEU A CA 1
ATOM 932 C C . LEU A 1 119 ? -9.671 -1.331 -11.739 1.00 95.25 119 LEU A C 1
ATOM 934 O O . LEU A 1 119 ? -10.350 -0.306 -11.861 1.00 95.25 119 LEU A O 1
ATOM 938 N N . PRO A 1 120 ? -10.189 -2.462 -11.236 1.00 93.31 120 PRO A N 1
ATOM 939 C CA . PRO A 1 120 ? -11.504 -2.479 -10.621 1.00 93.31 120 PRO A CA 1
ATOM 940 C C . PRO A 1 120 ? -11.583 -1.437 -9.500 1.00 93.31 120 PRO A C 1
ATOM 942 O O . PRO A 1 120 ? -10.689 -1.356 -8.654 1.00 93.31 120 PRO A O 1
ATOM 945 N N . ARG A 1 121 ? -12.655 -0.644 -9.476 1.00 93.25 121 ARG A N 1
ATOM 946 C CA . ARG A 1 121 ? -12.929 0.305 -8.390 1.00 93.25 121 ARG A CA 1
ATOM 947 C C . ARG A 1 121 ? -14.040 -0.262 -7.522 1.00 93.25 121 ARG A C 1
ATOM 949 O O . ARG A 1 121 ? -15.161 -0.472 -7.986 1.00 93.25 121 ARG A O 1
ATOM 956 N N . LEU A 1 122 ? -13.682 -0.545 -6.272 1.00 91.50 122 LEU A N 1
ATOM 957 C CA . LEU A 1 122 ? -14.553 -1.129 -5.261 1.00 91.50 122 LEU A CA 1
ATOM 958 C C . LEU A 1 122 ? -14.620 -0.197 -4.054 1.00 91.50 122 LEU A C 1
ATOM 960 O O . LEU A 1 122 ? -13.585 0.249 -3.554 1.00 91.50 122 LEU A O 1
ATOM 964 N N . ALA A 1 123 ? -15.830 0.055 -3.566 1.00 89.06 123 ALA A N 1
ATOM 965 C CA . ALA A 1 123 ? -16.051 0.800 -2.334 1.00 89.06 123 ALA A CA 1
ATOM 966 C C . ALA A 1 123 ? -16.476 -0.149 -1.213 1.00 89.06 123 ALA A C 1
ATOM 968 O O . ALA A 1 123 ? -17.432 -0.909 -1.357 1.00 89.06 123 ALA A O 1
ATOM 969 N N . PHE A 1 124 ? -15.787 -0.078 -0.075 1.00 91.56 124 PHE A N 1
ATOM 970 C CA . PHE A 1 124 ? -16.096 -0.881 1.105 1.00 91.56 124 PHE A CA 1
ATOM 971 C C . PHE A 1 124 ? -16.469 0.001 2.292 1.00 91.56 124 PHE A C 1
ATOM 973 O O . PHE A 1 124 ? -15.852 1.043 2.531 1.00 91.56 124 PHE A O 1
ATOM 980 N N . ARG A 1 125 ? -17.428 -0.467 3.092 1.00 91.62 125 ARG A N 1
ATOM 981 C CA . ARG A 1 125 ? -17.684 0.037 4.443 1.00 91.62 125 ARG A CA 1
ATOM 982 C C . ARG A 1 125 ? -17.191 -0.977 5.459 1.00 91.62 125 ARG A C 1
ATOM 984 O O . ARG A 1 125 ? -17.564 -2.146 5.382 1.00 91.62 125 ARG A O 1
ATOM 991 N N . PHE A 1 126 ? -16.407 -0.511 6.425 1.00 94.62 126 PHE A N 1
ATOM 992 C CA . PHE A 1 126 ? -15.993 -1.311 7.566 1.00 94.62 126 PHE A CA 1
ATOM 993 C C . PHE A 1 126 ? -16.698 -0.795 8.814 1.00 94.62 126 PHE A C 1
ATOM 995 O O . PHE A 1 126 ? -16.672 0.402 9.099 1.00 94.62 126 PHE A O 1
ATOM 1002 N N . GLU A 1 127 ? -17.326 -1.696 9.559 1.00 95.81 127 GLU A N 1
ATOM 1003 C CA . GLU A 1 127 ? -17.979 -1.373 10.824 1.00 95.81 127 GLU A CA 1
ATOM 1004 C C . GLU A 1 127 ? -17.529 -2.360 11.895 1.00 95.81 127 GLU A C 1
ATOM 1006 O O . GLU A 1 127 ? -17.747 -3.567 11.767 1.00 95.81 127 GLU A O 1
ATOM 1011 N N . THR A 1 128 ? -16.918 -1.855 12.961 1.00 95.69 128 THR A N 1
ATOM 1012 C CA . THR A 1 128 ? -16.412 -2.676 14.062 1.00 95.69 128 THR A CA 1
ATOM 1013 C C . THR A 1 128 ? -17.234 -2.454 15.324 1.00 95.69 128 THR A C 1
ATOM 1015 O O . THR A 1 128 ? -17.433 -1.318 15.761 1.00 95.69 128 THR A O 1
ATOM 1018 N N . ASP A 1 129 ? -17.667 -3.559 15.927 1.00 94.75 129 ASP A N 1
ATOM 1019 C CA . ASP A 1 129 ? -18.337 -3.576 17.222 1.00 94.75 129 ASP A CA 1
ATOM 1020 C C . ASP A 1 129 ? -17.316 -3.875 18.325 1.00 94.75 129 ASP A C 1
ATOM 1022 O O . ASP A 1 129 ? -16.641 -4.910 18.320 1.00 94.75 129 ASP A O 1
ATOM 1026 N N . ILE A 1 130 ? -17.230 -2.968 19.296 1.00 93.19 130 ILE A N 1
ATOM 1027 C CA . ILE A 1 130 ? -16.485 -3.154 20.543 1.00 93.19 130 ILE A CA 1
ATOM 1028 C C . ILE A 1 130 ? -17.508 -3.131 21.676 1.00 93.19 130 ILE A C 1
ATOM 1030 O O . ILE A 1 130 ? -18.287 -2.183 21.792 1.00 93.19 130 ILE A O 1
ATOM 1034 N N . LYS A 1 131 ? -17.524 -4.166 22.523 1.00 91.88 131 LYS A N 1
ATOM 1035 C CA . LYS A 1 131 ? -18.533 -4.306 23.587 1.00 91.88 131 LYS A CA 1
ATOM 1036 C C . LYS A 1 131 ? -18.578 -3.061 24.467 1.00 91.88 131 LYS A C 1
ATOM 1038 O O . LYS A 1 131 ? -17.565 -2.696 25.054 1.00 91.88 131 LYS A O 1
ATOM 1043 N N . GLY A 1 132 ? -19.753 -2.454 24.629 1.00 89.94 132 GLY A N 1
ATOM 1044 C CA . GLY A 1 132 ? -19.950 -1.261 25.463 1.00 89.94 132 GLY A CA 1
ATOM 1045 C C . GLY A 1 132 ? -19.492 0.055 24.826 1.00 89.94 132 GLY A C 1
ATOM 1046 O O . GLY A 1 132 ? -19.394 1.054 25.533 1.00 89.94 132 GLY A O 1
ATOM 1047 N N . LYS A 1 133 ? -19.211 0.070 23.517 1.00 90.44 133 LYS A N 1
ATOM 1048 C CA . LYS A 1 133 ? -19.003 1.290 22.731 1.00 90.44 133 LYS A CA 1
ATOM 1049 C C . LYS A 1 133 ? -20.017 1.372 21.588 1.00 90.44 133 LYS A C 1
ATOM 1051 O O . LYS A 1 133 ? -20.512 0.334 21.144 1.00 90.44 133 LYS A O 1
ATOM 1056 N N . PRO A 1 134 ? -20.308 2.582 21.082 1.00 92.50 134 PRO A N 1
ATOM 1057 C CA . PRO A 1 134 ? -20.984 2.731 19.803 1.00 92.50 134 PRO A CA 1
ATOM 1058 C C . PRO A 1 134 ? -20.206 2.017 18.696 1.00 92.50 134 PRO A C 1
ATOM 1060 O O . PRO A 1 134 ? -18.974 1.953 18.732 1.00 92.50 134 PRO A O 1
ATOM 1063 N N . ARG A 1 135 ? -20.933 1.508 17.702 1.00 93.44 135 ARG A N 1
ATOM 1064 C CA . ARG A 1 135 ? -20.347 0.915 16.498 1.00 93.44 135 ARG A CA 1
ATOM 1065 C C . ARG A 1 135 ? -19.457 1.935 15.792 1.00 93.44 135 ARG A C 1
ATOM 1067 O O . ARG A 1 135 ? -19.875 3.071 15.577 1.00 93.44 135 ARG A O 1
ATOM 1074 N N . ILE A 1 136 ? -18.247 1.522 15.423 1.00 94.06 136 ILE A N 1
ATOM 1075 C CA . ILE A 1 136 ? -17.255 2.412 14.818 1.00 94.06 136 ILE A CA 1
ATOM 1076 C C . ILE A 1 136 ? -17.160 2.110 13.328 1.00 94.06 136 ILE A C 1
ATOM 1078 O O . ILE A 1 136 ? -16.754 1.015 12.938 1.00 94.06 136 ILE A O 1
ATOM 1082 N N . ALA A 1 137 ? -17.519 3.091 12.503 1.00 93.50 137 ALA A N 1
ATOM 1083 C CA . ALA A 1 137 ? -17.303 3.037 11.065 1.00 93.50 137 ALA A CA 1
ATOM 1084 C C . ALA A 1 137 ? -15.886 3.516 10.723 1.00 93.50 137 ALA A C 1
ATOM 1086 O O . ALA A 1 137 ? -15.416 4.525 11.249 1.00 93.50 137 ALA A O 1
ATOM 1087 N N . HIS A 1 138 ? -15.214 2.809 9.822 1.00 92.56 138 HIS A N 1
ATOM 1088 C CA . HIS A 1 138 ? -13.912 3.198 9.284 1.00 92.56 138 HIS A CA 1
ATOM 1089 C C . HIS A 1 138 ? -13.793 2.803 7.811 1.00 92.56 138 HIS A C 1
ATOM 1091 O O . HIS A 1 138 ? -14.640 2.096 7.256 1.00 92.56 138 HIS A O 1
ATOM 1097 N N . ARG A 1 139 ? -12.773 3.346 7.143 1.00 88.81 139 ARG A N 1
ATOM 1098 C CA . ARG A 1 139 ? -12.551 3.171 5.706 1.00 88.81 139 ARG A CA 1
ATOM 1099 C C . ARG A 1 139 ? -11.258 2.410 5.472 1.00 88.81 139 ARG A C 1
ATOM 1101 O O . ARG A 1 139 ? -10.249 2.682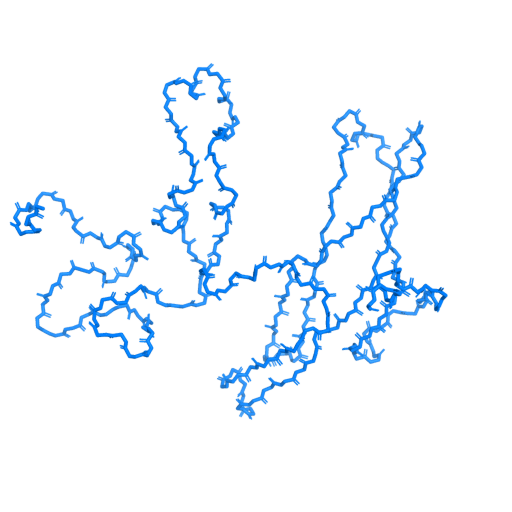 6.113 1.00 88.81 139 ARG A O 1
ATOM 1108 N N . GLY A 1 140 ? -11.308 1.475 4.532 1.00 91.31 140 GLY A N 1
ATOM 1109 C CA . GLY A 1 140 ? -10.117 0.817 4.021 1.00 91.31 140 GLY A CA 1
ATOM 1110 C C . GLY A 1 140 ? -9.494 1.627 2.895 1.00 91.31 140 GLY A C 1
ATOM 1111 O O . GLY A 1 140 ? -10.202 2.171 2.051 1.00 91.31 140 GLY A O 1
ATOM 1112 N N . THR A 1 141 ? -8.172 1.639 2.851 1.00 92.19 141 THR A N 1
ATOM 1113 C CA . THR A 1 141 ? -7.390 2.167 1.734 1.00 92.19 141 THR A CA 1
ATOM 1114 C C . THR A 1 141 ? -6.946 1.003 0.858 1.00 92.19 141 THR A C 1
ATOM 1116 O O . THR A 1 141 ? -6.502 -0.016 1.396 1.00 92.19 141 THR A O 1
ATOM 1119 N N . LEU A 1 142 ? -7.046 1.135 -0.470 1.00 93.38 142 LEU A N 1
ATOM 1120 C CA . LEU A 1 142 ? -6.460 0.161 -1.391 1.00 93.38 142 LEU A CA 1
ATOM 1121 C C . LEU A 1 142 ? -4.936 0.224 -1.241 1.00 93.38 142 LEU A C 1
ATOM 1123 O O . LEU A 1 142 ? -4.276 1.181 -1.639 1.00 93.38 142 LEU A O 1
ATOM 1127 N N . HIS A 1 143 ? -4.404 -0.791 -0.575 1.00 89.12 143 HIS A N 1
ATOM 1128 C CA . HIS A 1 143 ? -3.032 -0.831 -0.098 1.00 89.12 143 HIS A CA 1
ATOM 1129 C C . HIS A 1 143 ? -2.122 -1.582 -1.068 1.00 89.12 143 HIS A C 1
ATOM 1131 O O . HIS A 1 143 ? -0.988 -1.168 -1.287 1.00 89.12 143 HIS A O 1
ATOM 1137 N N . THR A 1 144 ? -2.612 -2.679 -1.652 1.00 87.94 144 THR A N 1
ATOM 1138 C CA . THR A 1 144 ? -1.818 -3.518 -2.556 1.00 87.94 144 THR A CA 1
ATOM 1139 C C . THR A 1 144 ? -2.610 -3.858 -3.809 1.00 87.94 144 THR A C 1
ATOM 1141 O O . THR A 1 144 ? -3.768 -4.264 -3.723 1.00 87.94 144 THR A O 1
ATOM 1144 N N . VAL A 1 145 ? -1.946 -3.743 -4.958 1.00 91.00 145 VAL A N 1
ATOM 1145 C CA . VAL A 1 145 ? -2.391 -4.270 -6.250 1.00 91.00 145 VAL A CA 1
ATOM 1146 C C . VAL A 1 145 ? -1.393 -5.348 -6.658 1.00 91.00 145 VAL A C 1
ATOM 1148 O O . VAL A 1 145 ? -0.193 -5.088 -6.709 1.00 91.00 145 VAL A O 1
ATOM 1151 N N . ILE A 1 146 ? -1.875 -6.557 -6.922 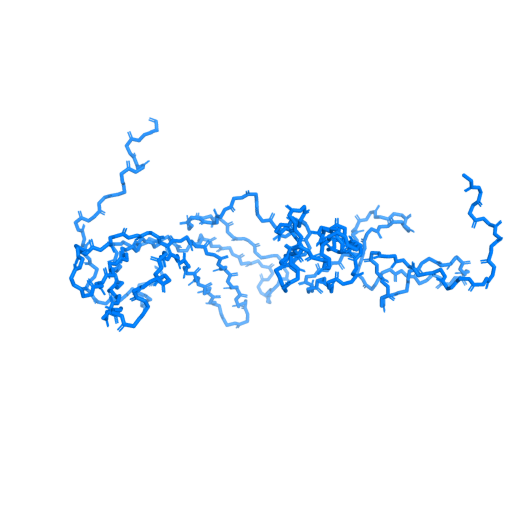1.00 90.06 146 ILE A N 1
ATOM 1152 C CA . ILE A 1 146 ? -1.072 -7.671 -7.432 1.00 90.06 146 ILE A CA 1
ATOM 1153 C C . ILE A 1 146 ? -1.608 -7.999 -8.816 1.00 90.06 146 ILE A C 1
ATOM 1155 O O . ILE A 1 146 ? -2.809 -8.214 -8.971 1.00 90.06 146 ILE A O 1
ATOM 1159 N N . ILE A 1 147 ? -0.731 -8.028 -9.814 1.00 91.38 147 ILE A N 1
ATOM 1160 C CA . ILE A 1 147 ? -1.092 -8.376 -11.185 1.00 91.38 147 ILE A CA 1
ATOM 1161 C C . ILE A 1 147 ? -0.421 -9.699 -11.524 1.00 91.38 147 ILE A C 1
ATOM 1163 O O . ILE A 1 147 ? 0.796 -9.826 -11.411 1.00 91.38 147 ILE A O 1
ATOM 1167 N N . GLU A 1 148 ? -1.222 -10.674 -11.936 1.00 91.62 148 GLU A N 1
ATOM 1168 C CA . GLU A 1 148 ? -0.766 -11.991 -12.365 1.00 91.62 148 GLU A CA 1
ATOM 1169 C C . GLU A 1 148 ? -1.008 -12.093 -13.878 1.00 91.62 148 GLU A C 1
ATOM 1171 O O . GLU A 1 148 ? -2.116 -12.407 -14.310 1.00 91.62 148 GLU A O 1
ATOM 1176 N N . PRO A 1 149 ? -0.015 -11.752 -14.718 1.00 91.00 149 PRO A N 1
ATOM 1177 C CA . PRO A 1 149 ? -0.199 -11.724 -16.169 1.00 91.00 149 PRO A CA 1
ATOM 1178 C C . PRO A 1 149 ? -0.385 -13.122 -16.777 1.00 91.00 149 PRO A C 1
ATOM 1180 O O . PRO A 1 149 ? -1.137 -13.266 -17.740 1.00 91.00 149 PRO A O 1
ATOM 1183 N N . ASP A 1 150 ? 0.253 -14.148 -16.201 1.00 89.62 150 ASP A N 1
ATOM 1184 C CA . ASP A 1 150 ? 0.156 -15.542 -16.667 1.00 89.62 150 ASP A CA 1
ATOM 1185 C C . ASP A 1 150 ? -1.226 -16.154 -16.406 1.00 89.62 150 ASP A C 1
ATOM 1187 O O . ASP A 1 150 ? -1.729 -16.968 -17.180 1.00 89.62 150 ASP A O 1
ATOM 1191 N N . VAL A 1 151 ? -1.851 -15.746 -15.301 1.00 89.38 151 VAL A N 1
ATOM 1192 C CA . VAL A 1 151 ? -3.204 -16.135 -14.905 1.00 89.38 151 VAL A CA 1
ATOM 1193 C C . VAL A 1 151 ? -4.007 -14.843 -14.896 1.00 89.38 151 VAL A C 1
ATOM 1195 O O . VAL A 1 151 ? -4.071 -14.260 -13.827 1.00 89.38 151 VAL A O 1
ATOM 1198 N N . PRO A 1 152 ? -4.564 -14.369 -16.033 1.00 87.94 152 PRO A N 1
ATOM 1199 C CA . PRO A 1 152 ? -5.001 -12.984 -16.274 1.00 87.94 152 PRO A CA 1
ATOM 1200 C C . PRO A 1 152 ? -5.956 -12.464 -15.191 1.00 87.94 152 PRO A C 1
ATOM 1202 O O . PRO A 1 152 ? -7.183 -12.522 -15.310 1.00 87.94 152 PRO A O 1
ATOM 1205 N N . ARG A 1 153 ? -5.363 -11.984 -14.098 1.00 90.19 153 ARG A N 1
ATOM 1206 C CA . ARG A 1 153 ? -6.009 -11.751 -12.809 1.00 90.19 153 ARG A CA 1
ATOM 1207 C C . ARG A 1 153 ? -5.321 -10.582 -12.134 1.00 90.19 153 ARG A C 1
ATOM 1209 O O . ARG A 1 153 ? -4.102 -10.430 -12.168 1.00 90.19 153 ARG A O 1
ATOM 1216 N N . VAL A 1 154 ? -6.138 -9.771 -11.480 1.00 92.25 154 VAL A N 1
ATOM 1217 C CA . VAL A 1 154 ? -5.685 -8.717 -10.582 1.00 92.25 154 VAL A CA 1
ATOM 1218 C C . VAL A 1 154 ? -6.269 -8.982 -9.201 1.00 92.25 154 VAL A C 1
ATOM 1220 O O . VAL A 1 154 ? -7.446 -9.326 -9.073 1.00 92.25 154 VAL A O 1
ATOM 1223 N N . VAL A 1 155 ? -5.443 -8.843 -8.170 1.00 92.62 155 VAL A N 1
ATOM 1224 C CA . VAL A 1 155 ? -5.844 -8.955 -6.768 1.00 92.62 155 VAL A CA 1
ATOM 1225 C C . VAL A 1 155 ? -5.646 -7.602 -6.105 1.00 92.62 155 VAL A C 1
ATOM 1227 O O . VAL A 1 155 ? -4.587 -6.985 -6.209 1.00 92.62 155 VAL A O 1
ATOM 1230 N N . LEU A 1 156 ? -6.686 -7.141 -5.424 1.00 92.81 156 LEU A N 1
ATOM 1231 C CA . LEU A 1 156 ? -6.740 -5.843 -4.767 1.00 92.81 156 LEU A CA 1
ATOM 1232 C C . LEU A 1 156 ? -6.911 -6.076 -3.264 1.00 92.81 156 LEU A C 1
ATOM 1234 O O . LEU A 1 156 ? -7.801 -6.820 -2.849 1.00 92.81 156 LEU A O 1
ATOM 1238 N N . VAL A 1 157 ? -6.057 -5.462 -2.446 1.00 92.50 157 VAL A N 1
ATOM 1239 C CA . VAL A 1 157 ? -6.066 -5.629 -0.986 1.00 92.50 157 VAL A CA 1
ATOM 1240 C C . VAL A 1 157 ? -6.348 -4.292 -0.320 1.00 92.50 157 VAL A C 1
ATOM 1242 O O . VAL A 1 157 ? -5.553 -3.357 -0.435 1.00 92.50 157 VAL A O 1
ATOM 1245 N N . TRP A 1 158 ? -7.446 -4.219 0.431 1.00 93.62 158 TRP A N 1
ATOM 1246 C CA . TRP A 1 158 ? -7.756 -3.076 1.285 1.00 93.62 158 TRP A CA 1
ATOM 1247 C C . TRP A 1 158 ? -7.236 -3.299 2.697 1.00 93.62 158 TRP A C 1
ATOM 1249 O O . TRP A 1 158 ? -7.347 -4.392 3.253 1.00 93.62 158 TRP A O 1
ATOM 1259 N N . ARG A 1 159 ? -6.709 -2.233 3.297 1.00 93.12 159 ARG A N 1
ATOM 1260 C CA . ARG A 1 159 ? -6.259 -2.216 4.688 1.00 93.12 159 ARG A CA 1
ATOM 1261 C C . ARG A 1 159 ? -6.916 -1.066 5.434 1.00 93.12 159 ARG A C 1
ATOM 1263 O O . ARG A 1 159 ? -7.007 0.041 4.918 1.00 93.12 159 ARG A O 1
ATOM 1270 N N . THR A 1 160 ? -7.322 -1.332 6.666 1.00 93.50 160 THR A N 1
ATOM 1271 C CA . THR A 1 160 ? -7.806 -0.334 7.624 1.00 93.50 160 THR A CA 1
ATOM 1272 C C . THR A 1 160 ? -7.166 -0.586 8.989 1.00 93.50 160 THR A C 1
ATOM 1274 O O . THR A 1 160 ? -6.685 -1.692 9.257 1.00 93.50 160 THR A O 1
ATOM 1277 N N . SER A 1 161 ? -7.130 0.431 9.843 1.00 90.94 161 SER A N 1
ATOM 1278 C CA . SER A 1 161 ? -6.650 0.341 11.219 1.00 90.94 161 SER A CA 1
ATOM 1279 C C . SER A 1 161 ? -7.628 1.032 12.166 1.00 90.94 161 SER A C 1
ATOM 1281 O O . SER A 1 161 ? -8.178 2.090 11.871 1.00 90.94 161 SER A O 1
ATOM 1283 N N . LEU A 1 162 ? -7.845 0.413 13.326 1.00 89.56 162 LEU A N 1
ATOM 1284 C CA . LEU A 1 162 ? -8.709 0.928 14.380 1.00 89.56 162 LEU A CA 1
ATOM 1285 C C . LEU A 1 162 ? -7.949 0.870 15.713 1.00 89.56 162 LEU A C 1
ATOM 1287 O O . LEU A 1 162 ? -7.552 -0.224 16.125 1.00 89.56 162 LEU A O 1
ATOM 1291 N N . PRO A 1 163 ? -7.744 2.001 16.410 1.00 86.12 163 PRO A N 1
ATOM 1292 C CA . PRO A 1 163 ? -7.147 1.997 17.740 1.00 86.12 163 PRO A CA 1
ATOM 1293 C C . PRO A 1 163 ? -7.997 1.188 18.727 1.00 86.12 163 PRO A C 1
ATOM 1295 O O . PRO A 1 163 ? -9.156 1.517 18.977 1.00 86.12 163 PRO A O 1
ATOM 1298 N N . ALA A 1 164 ? -7.415 0.133 19.302 1.00 82.88 164 ALA A N 1
ATOM 1299 C CA . ALA A 1 164 ? -8.133 -0.783 20.192 1.00 82.88 164 ALA A CA 1
ATOM 1300 C C . ALA A 1 164 ? -7.338 -1.190 21.444 1.00 82.88 164 ALA A C 1
ATOM 1302 O O . ALA A 1 164 ? -7.733 -2.128 22.121 1.00 82.88 164 ALA A O 1
ATOM 1303 N N . HIS A 1 165 ? -6.230 -0.521 21.789 1.00 76.75 165 HIS A N 1
ATOM 1304 C CA . HIS A 1 165 ? -5.296 -1.018 22.814 1.00 76.75 165 HIS A CA 1
ATOM 1305 C C . HIS A 1 165 ? -5.934 -1.364 24.172 1.00 76.75 165 HIS A C 1
ATOM 1307 O O . HIS A 1 165 ? -5.671 -2.443 24.694 1.00 76.75 165 HIS A O 1
ATOM 1313 N N . ALA A 1 166 ? -6.800 -0.509 24.723 1.00 80.56 166 ALA A N 1
ATOM 1314 C CA . ALA A 1 166 ? -7.481 -0.789 25.995 1.00 80.56 166 ALA A CA 1
ATOM 1315 C C . ALA A 1 166 ? -8.656 -1.780 25.864 1.00 80.56 166 ALA A C 1
ATOM 1317 O O . ALA A 1 166 ? -9.129 -2.323 26.857 1.00 80.56 166 ALA A O 1
ATOM 1318 N N . ASP A 1 167 ? -9.133 -2.020 24.642 1.00 84.69 167 ASP A N 1
ATOM 1319 C CA . ASP A 1 167 ? -10.378 -2.739 24.364 1.00 84.69 167 ASP A CA 1
ATOM 1320 C C . ASP A 1 167 ? -10.183 -3.939 23.430 1.00 84.69 167 ASP A C 1
ATOM 1322 O O . ASP A 1 167 ? -11.156 -4.481 22.912 1.00 84.69 167 ASP A O 1
ATOM 1326 N N . VAL A 1 168 ? -8.943 -4.388 23.216 1.00 85.88 168 VAL A N 1
ATOM 1327 C CA . VAL A 1 168 ? -8.640 -5.466 22.262 1.00 85.88 168 VAL A CA 1
ATOM 1328 C C . VAL A 1 168 ? -9.370 -6.760 22.633 1.00 85.88 168 VAL A C 1
ATOM 1330 O O . VAL A 1 168 ? -9.903 -7.440 21.766 1.00 85.88 168 VAL A O 1
ATOM 1333 N N . GLN A 1 169 ? -9.509 -7.030 23.936 1.00 89.88 169 GLN A N 1
ATOM 1334 C CA . GLN A 1 169 ? -10.252 -8.174 24.487 1.00 89.88 169 GLN A CA 1
ATOM 1335 C C . GLN 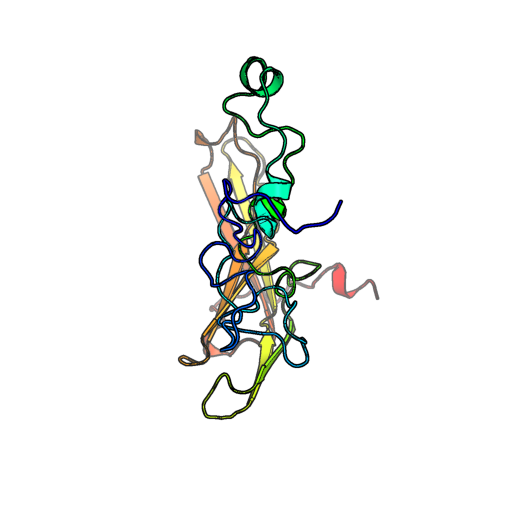A 1 169 ? -11.782 -8.027 24.371 1.00 89.88 169 GLN A C 1
ATOM 1337 O O . GLN A 1 169 ? -12.532 -8.960 24.648 1.00 89.88 169 GLN A O 1
ATOM 1342 N N . ARG A 1 170 ? -12.267 -6.833 24.012 1.00 90.88 170 ARG A N 1
ATOM 1343 C CA . ARG A 1 170 ? -13.690 -6.485 23.876 1.00 90.88 170 ARG A CA 1
ATOM 1344 C C . ARG A 1 170 ? -14.116 -6.329 22.419 1.00 90.88 170 ARG A C 1
ATOM 1346 O O . ARG A 1 170 ? -15.287 -6.032 22.175 1.00 90.88 170 ARG A O 1
ATOM 1353 N N . LEU A 1 171 ? -13.188 -6.502 21.479 1.00 92.25 171 LEU A N 1
ATOM 1354 C CA . LEU A 1 171 ? -13.480 -6.571 20.055 1.00 92.25 171 LEU A CA 1
ATOM 1355 C C . LEU A 1 171 ? -14.417 -7.761 19.808 1.00 92.25 171 LEU A C 1
ATOM 1357 O O . LEU A 1 171 ? -14.063 -8.893 20.125 1.00 92.25 171 LEU A O 1
ATOM 1361 N N . ASP A 1 172 ? -15.615 -7.507 19.283 1.00 92.62 172 ASP A N 1
ATOM 1362 C CA . ASP A 1 172 ? -16.588 -8.571 19.004 1.00 92.62 172 ASP A CA 1
ATOM 1363 C C . ASP A 1 172 ? -16.500 -9.021 17.546 1.00 92.62 172 ASP A C 1
ATOM 1365 O O . ASP A 1 172 ? -16.268 -10.191 17.251 1.00 92.62 172 ASP A O 1
ATOM 1369 N N . ARG A 1 173 ? -16.665 -8.080 16.611 1.00 93.56 173 ARG A N 1
ATOM 1370 C CA . ARG A 1 173 ? -16.669 -8.373 15.175 1.00 93.56 173 ARG A CA 1
ATOM 1371 C C . ARG A 1 173 ? -16.389 -7.135 14.339 1.00 93.56 173 ARG A C 1
ATOM 1373 O O . ARG A 1 173 ? -16.672 -6.015 14.756 1.00 93.56 173 ARG A O 1
ATOM 1380 N N . THR A 1 174 ? -15.922 -7.362 13.116 1.00 94.19 174 THR A N 1
ATOM 1381 C CA . THR A 1 174 ? -15.901 -6.352 12.053 1.00 94.19 174 THR A CA 1
ATOM 1382 C C . THR A 1 174 ? -16.740 -6.852 10.889 1.00 94.19 174 THR A C 1
ATOM 1384 O O . THR A 1 174 ? -16.533 -7.967 10.414 1.00 94.19 174 THR A O 1
ATOM 1387 N N . ARG A 1 175 ? -17.696 -6.039 10.440 1.00 94.62 175 ARG A N 1
ATOM 1388 C CA . ARG A 1 175 ? -18.455 -6.272 9.211 1.00 94.62 175 ARG A CA 1
ATOM 1389 C C . ARG A 1 175 ? -17.809 -5.488 8.083 1.00 94.62 175 ARG A C 1
ATOM 1391 O O . ARG A 1 175 ? -17.466 -4.320 8.261 1.00 94.62 175 ARG A O 1
ATOM 1398 N N . VAL A 1 176 ? -17.661 -6.147 6.943 1.00 94.06 176 VAL A N 1
ATOM 1399 C CA . VAL A 1 176 ? -17.185 -5.537 5.706 1.00 94.06 176 VAL A CA 1
ATOM 1400 C C . VAL A 1 176 ? -18.304 -5.666 4.691 1.00 94.06 176 VAL A C 1
ATOM 1402 O O . VAL A 1 176 ? -18.698 -6.780 4.352 1.00 94.06 176 VAL A O 1
ATOM 1405 N N . SER A 1 177 ? -18.816 -4.531 4.234 1.00 91.69 177 SER A N 1
ATOM 1406 C CA . SER A 1 177 ? -19.859 -4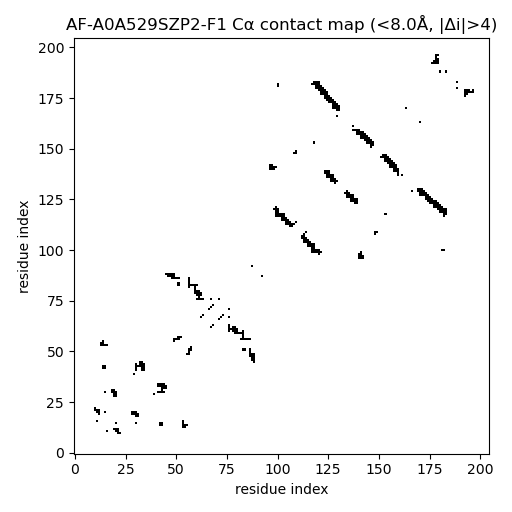.475 3.214 1.00 91.69 177 SER A CA 1
ATOM 1407 C C . SER A 1 177 ? -19.279 -3.891 1.940 1.00 91.69 177 SER A C 1
ATOM 1409 O O . SER A 1 177 ? -18.641 -2.837 1.972 1.00 91.69 177 SER A O 1
ATOM 1411 N N . LEU A 1 178 ? -19.510 -4.576 0.824 1.00 90.25 178 LEU A N 1
ATOM 1412 C CA . LEU A 1 178 ? -19.210 -4.066 -0.504 1.00 90.25 178 LEU A CA 1
ATOM 1413 C C . LEU A 1 178 ? -20.364 -3.168 -0.952 1.00 90.25 178 LEU A C 1
ATOM 1415 O O . LEU A 1 178 ? -21.508 -3.609 -1.009 1.00 90.25 178 LEU A O 1
ATOM 1419 N N . LEU A 1 179 ? -20.051 -1.907 -1.222 1.00 88.69 179 LEU A N 1
ATOM 1420 C CA . LEU A 1 179 ? -21.025 -0.873 -1.554 1.00 88.69 179 LEU A CA 1
ATOM 1421 C C . LEU A 1 179 ? -21.172 -0.704 -3.064 1.00 88.69 179 LEU A C 1
ATOM 1423 O O . LEU A 1 179 ? -22.271 -0.525 -3.563 1.00 88.69 179 LEU A O 1
ATOM 1427 N N . SER A 1 180 ? -20.067 -0.771 -3.805 1.00 86.75 180 SER A N 1
ATOM 1428 C CA . SER A 1 180 ? -20.099 -0.649 -5.260 1.00 86.75 180 SER A CA 1
ATOM 1429 C C . SER A 1 180 ? -18.931 -1.377 -5.907 1.00 86.75 180 SER A C 1
ATOM 1431 O O . SER A 1 180 ? -17.882 -1.584 -5.287 1.00 86.75 180 SER A O 1
ATOM 1433 N N . VAL A 1 181 ? -19.127 -1.764 -7.168 1.00 88.81 181 VAL A N 1
ATOM 1434 C CA . VAL A 1 181 ? -18.101 -2.359 -8.024 1.00 88.81 181 VAL A CA 1
ATOM 1435 C C . VAL A 1 181 ? -18.207 -1.762 -9.418 1.00 88.81 181 VAL A C 1
ATOM 1437 O O . VAL A 1 181 ? -19.270 -1.779 -10.029 1.00 88.81 181 VAL A O 1
ATOM 1440 N N . THR A 1 182 ? -17.087 -1.282 -9.945 1.00 87.81 182 THR A N 1
ATOM 1441 C CA . THR A 1 182 ? -16.953 -0.817 -11.330 1.00 87.81 182 THR A CA 1
ATOM 1442 C C . THR A 1 182 ? -15.684 -1.400 -11.944 1.00 87.81 182 THR A C 1
ATOM 1444 O O . THR A 1 182 ? -14.732 -1.722 -11.230 1.00 87.81 182 THR A O 1
ATOM 1447 N N . ASN A 1 183 ? -15.673 -1.580 -13.268 1.00 83.56 183 ASN A N 1
ATOM 1448 C CA . ASN A 1 183 ? -14.545 -2.150 -14.024 1.00 83.56 183 ASN A CA 1
ATOM 1449 C C . ASN A 1 183 ? -14.100 -3.556 -13.567 1.00 83.56 183 ASN A C 1
ATOM 1451 O O . ASN A 1 183 ? -12.969 -3.962 -13.818 1.00 83.56 183 ASN A O 1
ATOM 1455 N N . ALA A 1 184 ? -14.977 -4.313 -12.903 1.00 81.06 184 ALA A N 1
ATOM 1456 C CA . ALA A 1 184 ? -14.731 -5.708 -12.555 1.00 81.06 184 ALA A CA 1
ATOM 1457 C C . ALA A 1 184 ? -15.424 -6.647 -13.545 1.00 81.06 184 ALA A C 1
ATOM 1459 O O . ALA A 1 184 ? -16.473 -6.331 -14.108 1.00 81.06 184 ALA A O 1
ATOM 1460 N N . HIS A 1 185 ? -14.866 -7.843 -13.723 1.00 75.75 185 HIS A N 1
ATOM 1461 C CA . HIS A 1 185 ? -15.518 -8.873 -14.520 1.00 75.75 185 HIS A CA 1
ATOM 1462 C C . HIS A 1 185 ? -16.842 -9.296 -13.843 1.00 75.75 185 HIS A C 1
ATOM 1464 O O . HIS A 1 185 ? -16.840 -9.507 -12.628 1.00 75.75 185 HIS A O 1
ATOM 1470 N N . PRO A 1 186 ? -17.960 -9.513 -14.563 1.00 70.25 186 PRO A N 1
ATOM 1471 C CA . PRO A 1 186 ? -19.262 -9.801 -13.942 1.00 70.25 186 PRO A CA 1
ATOM 1472 C C . PRO A 1 186 ? -19.253 -10.985 -12.961 1.00 70.25 186 PRO A C 1
ATOM 1474 O O . PRO A 1 186 ? -19.892 -10.948 -11.919 1.00 70.25 186 PRO A O 1
ATOM 1477 N N . ARG A 1 187 ? -18.451 -12.021 -13.248 1.00 67.94 187 ARG A N 1
ATOM 1478 C CA . ARG A 1 187 ? -18.278 -13.198 -12.368 1.00 67.94 187 ARG A CA 1
ATOM 1479 C C . ARG A 1 187 ? -17.482 -12.938 -11.080 1.00 67.94 187 ARG A C 1
ATOM 1481 O O . ARG A 1 187 ? -17.388 -13.832 -10.252 1.00 67.94 187 ARG A O 1
ATOM 1488 N N . SER A 1 188 ? -16.871 -11.764 -10.940 1.00 67.19 188 SER A N 1
ATOM 1489 C CA . SER A 1 188 ? -16.089 -11.373 -9.757 1.00 67.19 188 SER A CA 1
ATOM 1490 C C . SER A 1 188 ? -16.874 -10.499 -8.775 1.00 67.19 188 SER A C 1
ATOM 1492 O O . SER A 1 188 ? -16.354 -10.159 -7.717 1.00 67.19 188 SER A O 1
ATOM 1494 N N . VAL A 1 189 ? -18.128 -10.164 -9.101 1.00 65.75 189 VAL A N 1
ATOM 1495 C CA . VAL A 1 189 ? -19.017 -9.377 -8.243 1.00 65.75 189 VAL A CA 1
ATOM 1496 C C . VAL A 1 189 ? -19.790 -10.323 -7.310 1.00 65.75 189 VAL A C 1
ATOM 1498 O O . VAL A 1 189 ? -20.524 -11.183 -7.800 1.00 65.75 189 VAL A O 1
ATOM 1501 N N . PRO A 1 190 ? -19.644 -10.207 -5.977 1.00 63.28 190 PRO A N 1
ATOM 1502 C CA . PRO A 1 190 ? -20.441 -10.979 -5.027 1.00 63.28 190 PRO A CA 1
ATOM 1503 C C . PRO A 1 190 ? -21.936 -10.651 -5.147 1.00 63.28 190 PRO A C 1
ATOM 1505 O O . PRO A 1 190 ? -22.311 -9.498 -5.350 1.00 63.28 190 PRO A O 1
ATOM 1508 N N . SER A 1 191 ? -22.805 -11.645 -4.961 1.00 56.81 191 SER A N 1
ATOM 1509 C CA . SER A 1 191 ? -24.250 -11.420 -4.840 1.00 56.81 191 SER A CA 1
ATOM 1510 C C . SER A 1 191 ? -24.566 -10.610 -3.574 1.00 56.81 191 SER A C 1
ATOM 1512 O O . SER A 1 191 ? -24.135 -11.009 -2.491 1.00 56.81 191 SER A O 1
ATOM 1514 N N . GLY A 1 192 ? -25.341 -9.523 -3.689 1.00 57.72 192 GLY A N 1
ATOM 1515 C CA . GLY A 1 192 ? -25.792 -8.716 -2.540 1.00 57.72 192 GLY A CA 1
ATOM 1516 C C . GLY A 1 192 ? -25.097 -7.362 -2.350 1.00 57.72 192 GLY A C 1
ATOM 1517 O O . GLY A 1 192 ? -25.039 -6.872 -1.225 1.00 57.72 192 GLY A O 1
ATOM 1518 N N . ILE A 1 193 ? -24.561 -6.767 -3.420 1.00 60.00 193 ILE A N 1
ATOM 1519 C CA . ILE A 1 193 ? -24.129 -5.359 -3.436 1.00 60.00 193 ILE A CA 1
ATOM 1520 C C . ILE A 1 193 ? -25.319 -4.436 -3.142 1.00 60.00 193 ILE A C 1
ATOM 1522 O O . ILE A 1 193 ? -26.380 -4.580 -3.744 1.00 60.00 193 ILE A O 1
ATOM 1526 N N . ASP A 1 194 ? -25.134 -3.496 -2.218 1.00 56.31 194 ASP A N 1
ATOM 1527 C CA . ASP A 1 194 ? -26.128 -2.469 -1.900 1.00 56.31 194 ASP A CA 1
ATOM 1528 C C . ASP A 1 194 ? -26.081 -1.364 -2.970 1.00 56.31 194 ASP A C 1
ATOM 1530 O O . ASP A 1 194 ? -25.261 -0.450 -2.900 1.00 56.31 194 ASP A O 1
ATOM 1534 N N . GLU A 1 195 ? -26.942 -1.468 -3.988 1.00 50.25 195 GLU A N 1
ATOM 1535 C CA . GLU A 1 195 ? -26.983 -0.573 -5.161 1.00 50.25 195 GLU A CA 1
ATOM 1536 C C . GLU A 1 195 ? -27.299 0.902 -4.823 1.00 50.25 195 GLU A C 1
ATOM 1538 O O . GLU A 1 195 ? -27.246 1.766 -5.699 1.00 50.25 195 GLU A O 1
ATOM 1543 N N . GLY A 1 196 ? -27.620 1.219 -3.563 1.00 45.78 196 GLY A N 1
ATOM 1544 C CA . GLY A 1 196 ? -28.006 2.558 -3.115 1.00 45.78 196 GLY A CA 1
ATOM 1545 C C . GLY A 1 196 ? -26.860 3.499 -2.721 1.00 45.78 196 GLY A C 1
ATOM 1546 O O . GLY A 1 196 ? -27.130 4.646 -2.357 1.00 45.78 196 GLY A O 1
ATOM 1547 N N . TRP A 1 197 ? -25.593 3.066 -2.742 1.00 46.09 197 TRP A N 1
ATOM 1548 C CA . TRP A 1 197 ? -24.477 3.908 -2.288 1.00 46.09 197 TRP A CA 1
ATOM 1549 C C . TRP A 1 197 ? -23.870 4.766 -3.412 1.00 46.09 197 TRP A C 1
ATOM 1551 O O . TRP A 1 197 ? -23.267 4.243 -4.347 1.00 46.09 197 TRP A O 1
ATOM 1561 N N . ARG A 1 198 ? -23.970 6.097 -3.278 1.00 50.66 198 ARG A N 1
ATOM 1562 C CA . ARG A 1 198 ? -23.219 7.082 -4.080 1.00 50.66 198 ARG A CA 1
ATOM 1563 C C . ARG A 1 198 ? -21.955 7.538 -3.361 1.00 50.66 198 ARG A C 1
ATOM 1565 O O . ARG A 1 198 ? -21.968 7.728 -2.142 1.00 50.66 198 ARG A O 1
ATOM 1572 N N . ASP A 1 199 ? -20.887 7.728 -4.131 1.00 45.91 199 ASP A N 1
ATOM 1573 C CA . ASP A 1 199 ? -19.621 8.260 -3.637 1.00 45.91 199 ASP A CA 1
ATOM 1574 C C . ASP A 1 199 ? -19.782 9.757 -3.310 1.00 45.91 199 ASP A C 1
ATOM 1576 O O . ASP A 1 199 ? -20.089 10.536 -4.209 1.00 45.91 199 ASP A O 1
ATOM 1580 N N . PRO A 1 200 ? -19.612 10.197 -2.050 1.00 48.03 200 PRO A N 1
ATOM 1581 C CA . PRO A 1 200 ? -19.731 11.614 -1.705 1.00 48.03 200 PRO A CA 1
ATOM 1582 C C . PRO A 1 200 ? -18.651 12.494 -2.358 1.00 48.03 200 PRO A C 1
ATOM 1584 O O . PRO A 1 200 ? -18.834 13.706 -2.418 1.00 48.03 200 PRO A O 1
ATOM 1587 N N . ASP A 1 201 ? -17.562 11.910 -2.872 1.00 48.56 201 ASP A N 1
ATOM 1588 C CA . ASP A 1 201 ? -16.514 12.645 -3.590 1.00 48.56 201 ASP A CA 1
ATOM 1589 C C . ASP A 1 201 ? -16.839 12.853 -5.091 1.00 48.56 201 ASP A C 1
ATOM 1591 O O . ASP A 1 201 ? -16.098 13.546 -5.787 1.00 48.56 201 ASP A O 1
ATOM 1595 N N . GLU A 1 202 ? -17.939 12.289 -5.616 1.00 51.97 202 GLU A N 1
ATOM 1596 C CA . GLU A 1 202 ? -18.385 12.507 -7.008 1.00 51.97 202 GLU A CA 1
ATOM 1597 C C . GLU A 1 202 ? -19.068 13.870 -7.238 1.00 51.97 202 GLU A C 1
ATOM 1599 O O . GLU A 1 202 ? -19.197 14.292 -8.385 1.00 51.97 202 GLU A O 1
ATOM 1604 N N . GLU A 1 203 ? -19.467 14.591 -6.185 1.00 39.19 203 GLU A N 1
ATOM 1605 C CA . GLU A 1 203 ? -20.171 15.886 -6.295 1.00 39.19 203 GLU A CA 1
ATOM 1606 C C . GLU A 1 203 ? -19.255 17.119 -6.122 1.00 39.19 203 GLU A C 1
ATOM 1608 O O . GLU A 1 203 ? -19.737 18.249 -6.084 1.00 39.19 203 GLU A O 1
ATOM 1613 N N . GLY A 1 204 ? -17.934 16.928 -6.034 1.00 42.16 204 GLY A N 1
ATOM 1614 C CA . GLY A 1 204 ? -16.956 17.993 -5.758 1.00 42.16 204 GLY A CA 1
ATOM 1615 C C . GLY A 1 204 ? -16.004 18.346 -6.907 1.00 42.16 204 GLY A C 1
ATOM 1616 O O . GLY A 1 204 ? -14.845 18.659 -6.629 1.00 42.16 204 GLY A O 1
ATOM 1617 N N . GLY A 1 205 ? -16.452 18.238 -8.164 1.00 33.81 205 GLY A N 1
ATOM 1618 C CA . GLY A 1 205 ? -15.687 18.594 -9.373 1.00 33.81 205 GLY A CA 1
ATOM 1619 C C . GLY A 1 205 ? -15.981 19.993 -9.896 1.00 33.81 205 GLY A C 1
ATOM 1620 O O . GLY A 1 205 ? -17.181 20.323 -10.014 1.00 33.81 205 GLY A O 1
#